Protein AF-0000000079497533 (afdb_homodimer)

Foldseek 3Di:
DPPPPPPCPPPCPPPPVNVVVLLVQLLVQLCVQLVVQLVVLVPVPDDCDPVSVVSNVLSLLLSLLRSPVVAPLSVLSVVVSVVVVVVVPPDDDDDDPPDDPPPPPPDPVCVVVVVVLVVVLVVGRVSVVDDPVCSVVNSVVVVSSVVSSVVSVVVVVVVD/DPPPPPPCPPPCPPPPVNVVVLLVQLLVQLCVQLVVQLVVLVPVPDDCDPVSVVSNVLSLLLSLLRSPVPAPLSVLSVVVSVVVVVVVPPDPDDDPDDDDDPPPPPDPVVVVVVVVLVVVLVVGRVSVVDDPVCSVVNSVVVVSSVVSSVVSVVVVVVVD

pLDDT: mean 75.99, std 25.81, range [22.5, 98.56]

Radius of gyration: 22.75 Å; Cα contacts (8 Å, |Δi|>4): 219; chains: 2; bounding box: 61×78×67 Å

InterPro domains:
  IPR044549 Transcription factor IBH1-like, bHLH domain [cd11444] (102-157)
  IPR044660 Transcription factor IBH1-like [PTHR33124] (24-158)
  IPR059002 IBH1-like, N-terminal domain [PF26576] (23-84)

Organism: Arachis duranensis (NCBI:txid130453)

Secondary structure (DSSP, 8-state):
---------------HHHHHHHHHHHHHHHHHHHHHHHHHHHHS---S-HHHHHHHHHHHHHHHHHHTTTSHHHHHHHHHHHHHHHHTS------------------HHHHHHHHHHHHHHHHSTTGGGS-HHHHHHHHHHHHHHHHHHHHHHHHHHHH-/---------------HHHHHHHHHHHHHHHHHHHHHHHHHHHHS---S-HHHHHHHHHHHHHHHHHHTTTSHHHHHHHHHHHHHHHHTS------------------HHHHHHHHHHHHHHHHSTTGGGS-HHHHHHHHHHHHHHHHHHHHHHHHHHHH-

Solvent-accessible surface area (backbone atoms only — not comparable to full-atom values): 18703 Å² total; per-residue (Å²): 136,84,81,79,78,74,76,75,77,72,76,76,69,70,47,74,63,54,49,51,52,50,52,49,51,29,50,50,45,25,48,67,46,34,53,62,53,52,51,51,63,68,66,56,74,59,77,89,44,77,62,45,48,54,52,46,49,50,45,56,53,46,19,50,23,65,38,37,68,88,37,69,41,23,52,30,41,45,52,55,52,56,46,50,69,50,46,83,41,86,81,83,80,80,85,78,79,81,66,84,76,77,76,77,83,60,55,70,67,61,44,47,54,55,50,50,51,47,62,49,25,72,72,38,42,51,27,84,75,52,53,76,92,47,42,58,61,49,50,47,52,50,52,52,49,52,54,51,48,46,53,52,53,48,50,52,56,59,73,99,137,85,79,78,77,75,76,76,77,73,75,77,70,70,47,73,62,55,50,50,51,51,52,49,50,29,50,50,45,24,49,67,47,33,53,63,53,53,50,53,61,67,65,57,76,60,78,87,45,78,62,46,48,54,51,46,48,50,43,56,52,47,20,51,22,65,36,37,70,88,38,68,41,24,52,30,42,46,52,54,52,56,46,50,70,50,48,84,42,84,80,82,78,79,83,77,81,80,85,80,84,76,77,77,84,61,56,68,66,59,45,46,52,55,50,51,52,46,61,50,26,73,71,39,42,51,27,85,75,52,54,77,94,46,41,58,62,48,48,46,51,50,53,52,49,51,52,50,49,45,54,50,52,48,49,53,55,62,73,99

Nearest PDB structures (foldseek):
  3oll-assembly3_A  TM=2.386E-01  e=6.937E+00  Homo sapiens
  6rwt-assembly1_A  TM=4.158E-01  e=3.941E+00  Brucella abortus NCTC 8038
  8ic0-assembly1_A  TM=5.581E-01  e=7.974E+00  Homo sapiens

Structure (mmCIF, N/CA/C/O backbone):
data_AF-0000000079497533-model_v1
#
loop_
_entity.id
_entity.type
_entity.pdbx_description
1 polymer 'Transcription factor bHLH146'
#
loop_
_atom_site.group_PDB
_atom_site.id
_atom_site.type_symbol
_atom_site.label_atom_id
_atom_site.label_alt_id
_atom_site.label_comp_id
_atom_site.label_asym_id
_atom_site.label_entity_id
_atom_site.label_seq_id
_atom_site.pdbx_PDB_ins_code
_atom_site.Cartn_x
_atom_site.Cartn_y
_atom_site.Cartn_z
_atom_site.occupancy
_atom_site.B_iso_or_equiv
_atom_site.auth_seq_id
_atom_site.auth_comp_id
_atom_site.auth_asym_id
_atom_site.auth_atom_id
_atom_site.pdbx_PDB_model_num
ATOM 1 N N . MET A 1 1 ? 1.925 53.344 -12.938 1 30.41 1 MET A N 1
ATOM 2 C CA . MET A 1 1 ? 1.299 52.188 -13.602 1 30.41 1 MET A CA 1
ATOM 3 C C . MET A 1 1 ? 1.805 50.875 -13.016 1 30.41 1 MET A C 1
ATOM 5 O O . MET A 1 1 ? 2.877 50.406 -13.391 1 30.41 1 MET A O 1
ATOM 9 N N . GLU A 1 2 ? 1.738 50.656 -11.633 1 35 2 GLU A N 1
ATOM 10 C CA . GLU A 1 2 ? 2.227 49.594 -10.797 1 35 2 GLU A CA 1
ATOM 11 C C . GLU A 1 2 ? 1.544 48.25 -11.156 1 35 2 GLU A C 1
ATOM 13 O O . GLU A 1 2 ? 0.319 48.156 -11.078 1 35 2 GLU A O 1
ATOM 18 N N . GLY A 1 3 ? 1.99 47.531 -12.234 1 33.03 3 GLY A N 1
ATOM 19 C CA . GLY A 1 3 ? 1.529 46.25 -12.727 1 33.03 3 GLY A CA 1
ATOM 20 C C . GLY A 1 3 ? 1.481 45.188 -11.648 1 33.03 3 GLY A C 1
ATOM 21 O O . GLY A 1 3 ? 2.482 44.938 -10.984 1 33.03 3 GLY A O 1
ATOM 22 N N . ASN A 1 4 ? 0.338 45 -10.93 1 34.56 4 ASN A N 1
ATOM 23 C CA . ASN A 1 4 ? -0.077 43.938 -10 1 34.56 4 ASN A CA 1
ATOM 24 C C . ASN A 1 4 ? 0.136 42.562 -10.594 1 34.56 4 ASN A C 1
ATOM 26 O O . ASN A 1 4 ? -0.57 42.156 -11.516 1 34.56 4 ASN A O 1
ATOM 30 N N . ALA A 1 5 ? 1.336 42.031 -10.781 1 36.22 5 ALA A N 1
ATOM 31 C CA . ALA A 1 5 ? 1.64 40.656 -11.258 1 36.22 5 ALA A CA 1
ATOM 32 C C . ALA A 1 5 ? 1.061 39.625 -10.32 1 36.22 5 ALA A C 1
ATOM 34 O O . ALA A 1 5 ? 1.677 39.281 -9.305 1 36.22 5 ALA A O 1
ATOM 35 N N . GLY A 1 6 ? -0.261 39.719 -10 1 29.86 6 GLY A N 1
ATOM 36 C CA . GLY A 1 6 ? -0.852 38.594 -9.258 1 29.86 6 GLY A CA 1
ATOM 37 C C . GLY A 1 6 ? -0.595 37.25 -9.898 1 29.86 6 GLY A C 1
ATOM 38 O O . GLY A 1 6 ? -1.126 36.969 -10.977 1 29.86 6 GLY A O 1
ATOM 39 N N . GLY A 1 7 ? 0.573 36.688 -9.828 1 31.27 7 GLY A N 1
ATOM 40 C CA . GLY A 1 7 ? 0.88 35.344 -10.32 1 31.27 7 GLY A CA 1
ATOM 41 C C . GLY A 1 7 ? -0.139 34.312 -9.898 1 31.27 7 GLY A C 1
ATOM 42 O O . GLY A 1 7 ? -0.375 34.094 -8.703 1 31.27 7 GLY A O 1
ATOM 43 N N . ASN A 1 8 ? -1.214 34.031 -10.648 1 33.44 8 ASN A N 1
ATOM 44 C CA . ASN A 1 8 ? -2.219 32.969 -10.547 1 33.44 8 ASN A CA 1
ATOM 45 C C . ASN A 1 8 ? -1.574 31.609 -10.359 1 33.44 8 ASN A C 1
ATOM 47 O O . ASN A 1 8 ? -0.955 31.078 -11.281 1 33.44 8 ASN A O 1
ATOM 51 N N . LYS A 1 9 ? -0.862 31.391 -9.297 1 35.44 9 LYS A N 1
ATOM 52 C CA . LYS A 1 9 ? -0.482 29.984 -9.078 1 35.44 9 LYS A CA 1
ATOM 53 C C . LYS A 1 9 ? -1.683 29.062 -9.242 1 35.44 9 LYS A C 1
ATOM 55 O O . LYS A 1 9 ? -2.598 29.078 -8.414 1 35.44 9 LYS A O 1
ATOM 60 N N . ARG A 1 10 ? -2.258 28.781 -10.391 1 37.91 10 ARG A N 1
ATOM 61 C CA . ARG A 1 10 ? -3.34 27.844 -10.68 1 37.91 10 ARG A CA 1
ATOM 62 C C . ARG A 1 10 ? -3.072 26.484 -10.047 1 37.91 10 ARG A C 1
ATOM 64 O O . ARG A 1 10 ? -1.996 25.906 -10.227 1 37.91 10 ARG A O 1
ATOM 71 N N . ARG A 1 11 ? -3.594 26.156 -8.898 1 40.62 11 ARG A N 1
ATOM 72 C CA . ARG A 1 11 ? -3.691 24.875 -8.234 1 40.62 11 ARG A CA 1
ATOM 73 C C . ARG A 1 11 ? -4.059 23.766 -9.219 1 40.62 11 ARG A C 1
ATOM 75 O O . ARG A 1 11 ? -5.098 23.828 -9.875 1 40.62 11 ARG A O 1
ATOM 82 N N . ARG A 1 12 ? -3.189 23.172 -9.953 1 38.38 12 ARG A N 1
ATOM 83 C CA . ARG A 1 12 ? -3.51 22.172 -10.961 1 38.38 12 ARG A CA 1
ATOM 84 C C . ARG A 1 12 ? -4.391 21.062 -10.375 1 38.38 12 ARG A C 1
ATOM 86 O O . ARG A 1 12 ? -3.934 20.281 -9.555 1 38.38 12 ARG A O 1
ATOM 93 N N . VAL A 1 13 ? -5.594 21.25 -10.148 1 43.41 13 VAL A N 1
ATOM 94 C CA . VAL A 1 13 ? -6.57 20.188 -9.961 1 43.41 13 VAL A CA 1
ATOM 95 C C . VAL A 1 13 ? -6.41 19.141 -11.055 1 43.41 13 VAL A C 1
ATOM 97 O O . VAL A 1 13 ? -6.609 19.438 -12.242 1 43.41 13 VAL A O 1
ATOM 100 N N . TYR A 1 14 ? -5.457 18.344 -10.898 1 53.09 14 TYR A N 1
ATOM 101 C CA . TYR A 1 14 ? -5.426 17.328 -11.938 1 53.09 14 TYR A CA 1
ATOM 102 C C . TYR A 1 14 ? -6.812 16.734 -12.172 1 53.09 14 TYR A C 1
ATOM 104 O O . TYR A 1 14 ? -7.5 16.359 -11.219 1 53.09 14 TYR A O 1
ATOM 112 N N . SER A 1 15 ? -7.352 16.969 -13.289 1 65.06 15 SER A N 1
ATOM 113 C CA . SER A 1 15 ? -8.617 16.406 -13.75 1 65.06 15 SER A CA 1
ATOM 114 C C . SER A 1 15 ? -8.68 14.906 -13.516 1 65.06 15 SER A C 1
ATOM 116 O O . SER A 1 15 ? -7.641 14.258 -13.352 1 65.06 15 SER A O 1
ATOM 118 N N . VAL A 1 16 ? -9.828 14.414 -13.211 1 70 16 VAL A N 1
ATOM 119 C CA . VAL A 1 16 ? -10.117 12.992 -13.102 1 70 16 VAL A CA 1
ATOM 120 C C . VAL A 1 16 ? -9.453 12.242 -14.258 1 70 16 VAL A C 1
ATOM 122 O O . VAL A 1 16 ? -8.883 11.164 -14.062 1 70 16 VAL A O 1
ATOM 125 N N . GLU A 1 17 ? -9.438 12.859 -15.391 1 75 17 GLU A N 1
ATOM 126 C CA . GLU A 1 17 ? -8.82 12.242 -16.562 1 75 17 GLU A CA 1
ATOM 127 C C . GLU A 1 17 ? -7.305 12.18 -16.422 1 75 17 GLU A C 1
ATOM 129 O O . GLU A 1 17 ? -6.684 11.172 -16.75 1 75 17 GLU A O 1
ATOM 134 N N . ALA A 1 18 ? -6.793 13.211 -16.016 1 76.88 18 ALA A N 1
ATOM 135 C CA . ALA A 1 18 ? -5.344 13.242 -15.828 1 76.88 18 ALA A CA 1
ATOM 136 C C . ALA A 1 18 ? -4.91 12.195 -14.805 1 76.88 18 ALA A C 1
ATOM 138 O O . ALA A 1 18 ? -3.883 11.531 -14.984 1 76.88 18 ALA A O 1
ATOM 139 N N . LYS A 1 19 ? -5.703 12.109 -13.828 1 81.25 19 LYS A N 1
ATOM 140 C CA . LYS A 1 19 ? -5.422 11.102 -12.812 1 81.25 19 LYS A CA 1
ATOM 141 C C . LYS A 1 19 ? -5.5 9.695 -13.398 1 81.25 19 LYS A C 1
ATOM 143 O O . LYS A 1 19 ? -4.656 8.844 -13.102 1 81.25 19 LYS A O 1
ATOM 148 N N . LYS A 1 20 ? -6.469 9.469 -14.234 1 85.88 20 LYS A N 1
ATOM 149 C CA . LYS A 1 20 ? -6.621 8.164 -14.867 1 85.88 20 LYS A CA 1
ATOM 150 C C . LYS A 1 20 ? -5.453 7.867 -15.805 1 85.88 20 LYS A C 1
ATOM 152 O O . LYS A 1 20 ? -4.969 6.734 -15.859 1 85.88 20 LYS A O 1
ATOM 157 N N . VAL A 1 21 ? -5.043 8.836 -16.516 1 84.19 21 VAL A N 1
ATOM 158 C CA . VAL A 1 21 ? -3.918 8.68 -17.438 1 84.19 21 VAL A CA 1
ATOM 159 C C . VAL A 1 21 ? -2.652 8.359 -16.641 1 84.19 21 VAL A C 1
ATOM 161 O O . VAL A 1 21 ? -1.896 7.457 -17.016 1 84.19 21 VAL A O 1
ATOM 164 N N . ALA A 1 22 ? -2.451 9.008 -15.578 1 84.81 22 ALA A N 1
ATOM 165 C CA . ALA A 1 22 ? -1.274 8.781 -14.742 1 84.81 22 ALA A CA 1
ATOM 166 C C . ALA A 1 22 ? -1.297 7.383 -14.125 1 84.81 22 ALA A C 1
ATOM 168 O O . ALA A 1 22 ? -0.265 6.711 -14.062 1 84.81 22 ALA A O 1
ATOM 169 N N . GLN A 1 23 ? -2.428 6.98 -13.703 1 91.38 23 GLN A N 1
ATOM 170 C CA . GLN A 1 23 ? -2.574 5.645 -13.133 1 91.38 23 GLN A CA 1
ATOM 171 C C . GLN A 1 23 ? -2.291 4.566 -14.18 1 91.38 23 GLN A C 1
ATOM 173 O O . GLN A 1 23 ? -1.635 3.566 -13.883 1 91.38 23 GLN A O 1
ATOM 178 N N . SER A 1 24 ? -2.746 4.863 -15.383 1 91.56 24 SER A N 1
ATOM 179 C CA . SER A 1 24 ? -2.504 3.914 -16.469 1 91.56 24 SER A CA 1
ATOM 180 C C . SER A 1 24 ? -1.021 3.834 -16.812 1 91.56 24 SER A C 1
ATOM 182 O O . SER A 1 24 ? -0.495 2.75 -17.062 1 91.56 24 SER A O 1
ATOM 184 N N . ALA A 1 25 ? -0.421 4.961 -16.844 1 94.88 25 ALA A N 1
ATOM 185 C CA . ALA A 1 25 ? 1.01 4.98 -17.141 1 94.88 25 ALA A CA 1
ATOM 186 C C . ALA A 1 25 ? 1.797 4.223 -16.062 1 94.88 25 ALA A C 1
ATOM 188 O O . ALA A 1 25 ? 2.697 3.443 -16.391 1 94.88 25 ALA A O 1
ATOM 189 N N . PHE A 1 26 ? 1.473 4.48 -14.859 1 96 26 PHE A N 1
ATOM 190 C CA . PHE A 1 26 ? 2.127 3.764 -13.773 1 96 26 PHE A CA 1
ATOM 191 C C . PHE A 1 26 ? 1.979 2.258 -13.945 1 96 26 PHE A C 1
ATOM 193 O O . PHE A 1 26 ? 2.963 1.519 -13.883 1 96 26 PHE A O 1
ATOM 200 N N . THR A 1 27 ? 0.806 1.844 -14.109 1 96.38 27 THR A N 1
ATOM 201 C CA . THR A 1 27 ? 0.515 0.417 -14.195 1 96.38 27 THR A CA 1
ATOM 202 C C . THR A 1 27 ? 1.26 -0.217 -15.367 1 96.38 27 THR A C 1
ATOM 204 O O . THR A 1 27 ? 1.842 -1.294 -15.234 1 96.38 27 THR A O 1
ATOM 207 N N . ARG A 1 28 ? 1.245 0.441 -16.422 1 96.62 28 ARG A N 1
ATOM 208 C CA . ARG A 1 28 ? 1.937 -0.064 -17.609 1 96.62 28 ARG A CA 1
ATOM 209 C C . ARG A 1 28 ? 3.432 -0.211 -17.344 1 96.62 28 ARG A C 1
ATOM 211 O O . ARG A 1 28 ? 4.016 -1.257 -17.641 1 96.62 28 ARG A O 1
ATOM 218 N N . ASN A 1 29 ? 4.031 0.814 -16.844 1 97.62 29 ASN A N 1
ATOM 219 C CA . ASN A 1 29 ? 5.453 0.768 -16.531 1 97.62 29 ASN A CA 1
ATOM 220 C C . ASN A 1 29 ? 5.77 -0.316 -15.508 1 97.62 29 ASN A C 1
ATOM 222 O O . ASN A 1 29 ? 6.758 -1.038 -15.641 1 97.62 29 ASN A O 1
ATOM 226 N N . TYR A 1 30 ? 4.922 -0.393 -14.539 1 98.25 30 TYR A N 1
ATOM 227 C CA . TYR A 1 30 ? 5.109 -1.361 -13.469 1 98.25 30 TYR A CA 1
ATOM 228 C C . TYR A 1 30 ? 5.074 -2.787 -14.008 1 98.25 30 TYR A C 1
ATOM 230 O O . TYR A 1 30 ? 5.98 -3.58 -13.734 1 98.25 30 TYR A O 1
ATOM 238 N N . VAL A 1 31 ? 4.121 -3.055 -14.75 1 97.81 31 VAL A N 1
ATOM 239 C CA . VAL A 1 31 ? 3.93 -4.402 -15.273 1 97.81 31 VAL A CA 1
ATOM 240 C C . VAL A 1 31 ? 5.031 -4.727 -16.281 1 97.81 31 VAL A C 1
ATOM 242 O O . VAL A 1 31 ? 5.59 -5.824 -16.266 1 97.81 31 VAL A O 1
ATOM 245 N N . ASN A 1 32 ? 5.375 -3.785 -17.094 1 97.5 32 ASN A N 1
ATOM 246 C CA . ASN A 1 32 ? 6.414 -3.98 -18.109 1 97.5 32 ASN A CA 1
ATOM 247 C C . ASN A 1 32 ? 7.766 -4.289 -17.469 1 97.5 32 ASN A C 1
ATOM 249 O O . ASN A 1 32 ? 8.578 -5.02 -18.031 1 97.5 32 ASN A O 1
ATOM 253 N N . TYR A 1 33 ? 7.941 -3.791 -16.344 1 97.81 33 TYR A N 1
ATOM 254 C CA . TYR A 1 33 ? 9.172 -4.082 -15.617 1 97.81 33 TYR A CA 1
ATOM 255 C C . TYR A 1 33 ? 9.07 -5.414 -14.891 1 97.81 33 TYR A C 1
ATOM 257 O O . TYR A 1 33 ? 9.969 -6.25 -14.984 1 97.81 33 TYR A O 1
ATOM 265 N N . LEU A 1 34 ? 8 -5.613 -14.211 1 97.25 34 LEU A N 1
ATOM 266 C CA . LEU A 1 34 ? 7.906 -6.668 -13.211 1 97.25 34 LEU A CA 1
ATOM 267 C C . LEU A 1 34 ? 7.75 -8.031 -13.867 1 97.25 34 LEU A C 1
ATOM 269 O O . LEU A 1 34 ? 8.391 -9.008 -13.445 1 97.25 34 LEU A O 1
ATOM 273 N N . ILE A 1 35 ? 6.977 -8.148 -14.914 1 96.44 35 ILE A N 1
ATOM 274 C CA . ILE A 1 35 ? 6.645 -9.445 -15.484 1 96.44 35 ILE A CA 1
ATOM 275 C C . ILE A 1 35 ? 7.91 -10.117 -16.016 1 96.44 35 ILE A C 1
ATOM 277 O O . ILE A 1 35 ? 8.219 -11.25 -15.656 1 96.44 35 ILE A O 1
ATOM 281 N N . PRO A 1 36 ? 8.68 -9.422 -16.922 1 96.56 36 PRO A N 1
ATOM 282 C CA . PRO A 1 36 ? 9.914 -10.07 -17.375 1 96.56 36 PRO A CA 1
ATOM 283 C C . PRO A 1 36 ? 10.859 -10.398 -16.234 1 96.56 36 PRO A C 1
ATOM 285 O O . PRO A 1 36 ? 11.531 -11.438 -16.25 1 96.56 36 PRO A O 1
ATOM 288 N N . ALA A 1 37 ? 10.93 -9.586 -15.18 1 95.81 37 ALA A N 1
ATOM 289 C CA . ALA A 1 37 ? 11.805 -9.828 -14.039 1 95.81 37 ALA A CA 1
ATOM 290 C C . ALA A 1 37 ? 11.398 -11.094 -13.289 1 95.81 37 ALA A C 1
ATOM 292 O O . ALA A 1 37 ? 12.25 -11.914 -12.938 1 95.81 37 ALA A O 1
ATOM 293 N N . LEU A 1 38 ? 10.141 -11.273 -13.078 1 93.5 38 LEU A N 1
ATOM 294 C CA . LEU A 1 38 ? 9.648 -12.445 -12.359 1 93.5 38 LEU A CA 1
ATOM 295 C C . LEU A 1 38 ? 9.844 -13.711 -13.188 1 93.5 38 LEU A C 1
ATOM 297 O O . LEU A 1 38 ? 10.148 -14.773 -12.641 1 93.5 38 LEU A O 1
ATOM 301 N N . THR A 1 39 ? 9.641 -13.656 -14.461 1 92.88 39 THR A N 1
ATOM 302 C CA . THR A 1 39 ? 9.844 -14.789 -15.359 1 92.88 39 THR A CA 1
ATOM 303 C C . THR A 1 39 ? 11.289 -15.258 -15.312 1 92.88 39 THR A C 1
ATOM 305 O O . THR A 1 39 ? 11.555 -16.469 -15.297 1 92.88 39 THR A O 1
ATOM 308 N N . LYS A 1 40 ? 12.18 -14.344 -15.32 1 93.69 40 LYS A N 1
ATOM 309 C CA . LYS A 1 40 ? 13.602 -14.688 -15.227 1 93.69 40 LYS A CA 1
ATOM 310 C C . LYS A 1 40 ? 13.898 -15.438 -13.938 1 93.69 40 LYS A C 1
ATOM 312 O O . LYS A 1 40 ? 14.648 -16.406 -13.938 1 93.69 40 LYS A O 1
ATOM 317 N N . ILE A 1 41 ? 13.359 -14.992 -12.844 1 91.25 41 ILE A N 1
ATOM 318 C CA . ILE A 1 41 ? 13.578 -15.625 -11.547 1 91.25 41 ILE A CA 1
ATOM 319 C C . ILE A 1 41 ? 13.039 -17.047 -11.57 1 91.25 41 ILE A C 1
ATOM 321 O O . ILE A 1 41 ? 13.688 -17.969 -11.07 1 91.25 41 ILE A O 1
ATOM 325 N N . LYS A 1 42 ? 11.898 -17.25 -12.133 1 88.31 42 LYS A N 1
ATOM 326 C CA . LYS A 1 42 ? 11.25 -18.562 -12.188 1 88.31 42 LYS A CA 1
ATOM 327 C C . LYS A 1 42 ? 12.062 -19.531 -13.039 1 88.31 42 LYS A C 1
ATOM 329 O O . LYS A 1 42 ? 12.117 -20.734 -12.75 1 88.31 42 LYS A O 1
ATOM 334 N N . ASN A 1 43 ? 12.617 -19.125 -14.086 1 89.06 43 ASN A N 1
ATOM 335 C CA . ASN A 1 43 ? 13.359 -19.953 -15.023 1 89.06 43 ASN A CA 1
ATOM 336 C C . ASN A 1 43 ? 14.758 -20.281 -14.5 1 89.06 43 ASN A C 1
ATOM 338 O O . ASN A 1 43 ? 15.43 -21.172 -15.023 1 89.06 43 ASN A O 1
ATOM 342 N N . GLN A 1 44 ? 15.273 -19.469 -13.727 1 83.88 44 GLN A N 1
ATOM 343 C CA . GLN A 1 44 ? 16.609 -19.734 -13.188 1 83.88 44 GLN A CA 1
ATOM 344 C C . GLN A 1 44 ? 16.578 -20.906 -12.211 1 83.88 44 GLN A C 1
ATOM 346 O O . GLN A 1 44 ? 17.625 -21.422 -11.836 1 83.88 44 GLN A O 1
ATOM 351 N N . ASN A 1 45 ? 16.031 -22.172 -12.586 1 62.56 45 ASN A N 1
ATOM 352 C CA . ASN A 1 45 ? 15.938 -23.5 -11.969 1 62.56 45 ASN A CA 1
ATOM 353 C C . ASN A 1 45 ? 16.5 -23.484 -10.547 1 62.56 45 ASN A C 1
ATOM 355 O O . ASN A 1 45 ? 16.938 -24.516 -10.047 1 62.56 45 ASN A O 1
ATOM 359 N N . THR A 1 46 ? 16.828 -22.406 -10.109 1 57.12 46 THR A N 1
ATOM 360 C CA . THR A 1 46 ? 17.453 -22.594 -8.805 1 57.12 46 THR A CA 1
ATOM 361 C C . THR A 1 46 ? 16.406 -22.891 -7.734 1 57.12 46 THR A C 1
ATOM 363 O O . THR A 1 46 ? 15.25 -22.5 -7.879 1 57.12 46 THR A O 1
ATOM 366 N N . THR A 1 47 ? 16.609 -23.875 -6.848 1 53.69 47 THR A N 1
ATOM 367 C CA . THR A 1 47 ? 15.867 -24.312 -5.668 1 53.69 47 THR A CA 1
ATOM 368 C C . THR A 1 47 ? 15.133 -23.141 -5.027 1 53.69 47 THR A C 1
ATOM 370 O O . THR A 1 47 ? 15.672 -22.031 -4.941 1 53.69 47 THR A O 1
ATOM 373 N N . THR A 1 48 ? 13.797 -23.047 -5.164 1 59.28 48 THR A N 1
ATOM 374 C CA . THR A 1 48 ? 12.75 -22.172 -4.652 1 59.28 48 THR A CA 1
ATOM 375 C C . THR A 1 48 ? 13.141 -21.609 -3.289 1 59.28 48 THR A C 1
ATOM 377 O O . THR A 1 48 ? 12.695 -22.109 -2.254 1 59.28 48 THR A O 1
ATOM 380 N N . THR A 1 49 ? 14.5 -21.328 -2.893 1 64.88 49 THR A N 1
ATOM 381 C CA . THR A 1 49 ? 14.977 -21.062 -1.538 1 64.88 49 THR A CA 1
ATOM 382 C C . THR A 1 49 ? 14.664 -19.641 -1.117 1 64.88 49 THR A C 1
ATOM 384 O O . THR A 1 49 ? 13.984 -18.906 -1.842 1 64.88 49 THR A O 1
ATOM 387 N N . SER A 1 50 ? 15.102 -19.25 0.052 1 70.62 50 SER A N 1
ATOM 388 C CA . SER A 1 50 ? 15.156 -17.938 0.698 1 70.62 50 SER A CA 1
ATOM 389 C C . SER A 1 50 ? 15.641 -16.859 -0.268 1 70.62 50 SER A C 1
ATOM 391 O O . SER A 1 50 ? 15.156 -15.734 -0.247 1 70.62 50 SER A O 1
ATOM 393 N N . SER A 1 51 ? 16.375 -17.266 -1.236 1 79.25 51 SER A N 1
ATOM 394 C CA . SER A 1 51 ? 16.906 -16.328 -2.217 1 79.25 51 SER A CA 1
ATOM 395 C C . SER A 1 51 ? 15.82 -15.867 -3.193 1 79.25 51 SER A C 1
ATOM 397 O O . SER A 1 51 ? 15.805 -14.703 -3.607 1 79.25 51 SER A O 1
ATOM 399 N N . ASP A 1 52 ? 14.875 -16.75 -3.42 1 82.56 52 ASP A N 1
ATOM 400 C CA . ASP A 1 52 ? 13.812 -16.406 -4.363 1 82.56 52 ASP A CA 1
ATOM 401 C C . ASP A 1 52 ? 12.914 -15.305 -3.799 1 82.56 52 ASP A C 1
ATOM 403 O O . ASP A 1 52 ? 12.523 -14.383 -4.52 1 82.56 52 ASP A O 1
ATOM 407 N N . PHE A 1 53 ? 12.758 -15.383 -2.492 1 87.81 53 PHE A N 1
ATOM 408 C CA . PHE A 1 53 ? 11.922 -14.367 -1.861 1 87.81 53 PHE A CA 1
ATOM 409 C C . PHE A 1 53 ? 12.586 -13 -1.933 1 87.81 53 PHE A C 1
ATOM 411 O O . PHE A 1 53 ? 11.93 -12.008 -2.266 1 87.81 53 PHE A O 1
ATOM 418 N N . LYS A 1 54 ? 13.844 -12.992 -1.646 1 90.5 54 LYS A N 1
ATOM 419 C CA . LYS A 1 54 ? 14.578 -11.727 -1.665 1 90.5 54 LYS A CA 1
ATOM 420 C C . LYS A 1 54 ? 14.625 -11.141 -3.072 1 90.5 54 LYS A C 1
ATOM 422 O O . LYS A 1 54 ? 14.508 -9.922 -3.246 1 90.5 54 LYS A O 1
ATOM 427 N N . ASN A 1 55 ? 14.773 -11.977 -3.988 1 92.44 55 ASN A N 1
ATOM 428 C CA . ASN A 1 55 ? 14.828 -11.523 -5.375 1 92.44 55 ASN A CA 1
ATOM 429 C C . ASN A 1 55 ? 13.484 -10.984 -5.84 1 92.44 55 ASN A C 1
ATOM 431 O O . ASN A 1 55 ? 13.414 -9.945 -6.492 1 92.44 55 ASN A O 1
ATOM 435 N N . VAL A 1 56 ? 12.438 -11.68 -5.457 1 94.19 56 VAL A N 1
ATOM 436 C CA . VAL A 1 56 ? 11.102 -11.234 -5.828 1 94.19 56 VAL A CA 1
ATOM 437 C C . VAL A 1 56 ? 10.797 -9.898 -5.168 1 94.19 56 VAL A C 1
ATOM 439 O O . VAL A 1 56 ? 10.305 -8.969 -5.816 1 94.19 56 VAL A O 1
ATOM 442 N N . LYS A 1 57 ? 11.133 -9.789 -3.924 1 95.56 57 LYS A N 1
ATOM 443 C CA . LYS A 1 57 ? 10.914 -8.539 -3.203 1 95.56 57 LYS A CA 1
ATOM 444 C C . LYS A 1 57 ? 11.664 -7.383 -3.865 1 95.56 57 LYS A C 1
ATOM 446 O O . LYS A 1 57 ? 11.117 -6.289 -4.023 1 95.56 57 LYS A O 1
ATOM 451 N N . TYR A 1 58 ? 12.867 -7.668 -4.164 1 96 58 TYR A N 1
ATOM 452 C CA . TYR A 1 58 ? 13.68 -6.656 -4.828 1 96 58 TYR A CA 1
ATOM 453 C C . TYR A 1 58 ? 13.031 -6.195 -6.125 1 96 58 TYR A C 1
ATOM 455 O O . TYR A 1 58 ? 12.914 -4.992 -6.379 1 96 58 TYR A O 1
ATOM 463 N N . GLU A 1 59 ? 12.594 -7.117 -6.93 1 97.12 59 GLU A N 1
ATOM 464 C CA . GLU A 1 59 ? 12.023 -6.777 -8.227 1 97.12 59 GLU A CA 1
ATOM 465 C C . GLU A 1 59 ? 10.688 -6.059 -8.07 1 97.12 59 GLU A C 1
ATOM 467 O O . GLU A 1 59 ? 10.375 -5.141 -8.836 1 97.12 59 GLU A O 1
ATOM 472 N N . VAL A 1 60 ? 9.906 -6.477 -7.109 1 97.75 60 VAL A N 1
ATOM 473 C CA . VAL A 1 60 ? 8.625 -5.836 -6.832 1 97.75 60 VAL A CA 1
ATOM 474 C C . VAL A 1 60 ? 8.852 -4.387 -6.41 1 97.75 60 VAL A C 1
ATOM 476 O O . VAL A 1 60 ? 8.188 -3.475 -6.902 1 97.75 60 VAL A O 1
ATOM 479 N N . ASP A 1 61 ? 9.805 -4.117 -5.559 1 97.69 61 ASP A N 1
ATOM 480 C CA . ASP A 1 61 ? 10.125 -2.775 -5.078 1 97.69 61 ASP A CA 1
ATOM 481 C C . ASP A 1 61 ? 10.773 -1.938 -6.18 1 97.69 61 ASP A C 1
ATOM 483 O O . ASP A 1 61 ? 10.508 -0.739 -6.289 1 97.69 61 ASP A O 1
ATOM 487 N N . MET A 1 62 ? 11.586 -2.564 -7 1 97.88 62 MET A N 1
ATOM 488 C CA . MET A 1 62 ? 12.234 -1.834 -8.086 1 97.88 62 MET A CA 1
ATOM 489 C C . MET A 1 62 ? 11.219 -1.418 -9.141 1 97.88 62 MET A C 1
ATOM 491 O O . MET A 1 62 ? 11.312 -0.323 -9.703 1 97.88 62 MET A O 1
ATOM 495 N N . ALA A 1 63 ? 10.328 -2.281 -9.461 1 98.56 63 ALA A N 1
ATOM 496 C CA . ALA A 1 63 ? 9.25 -1.92 -10.375 1 98.56 63 ALA A CA 1
ATOM 497 C C . ALA A 1 63 ? 8.5 -0.688 -9.883 1 98.56 63 ALA A C 1
ATOM 499 O O . ALA A 1 63 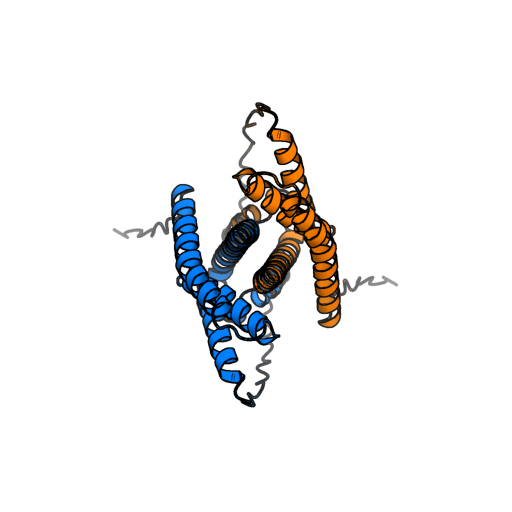? 8.148 0.195 -10.664 1 98.56 63 ALA A O 1
ATOM 500 N N . MET A 1 64 ? 8.289 -0.633 -8.578 1 98.44 64 MET A N 1
ATOM 501 C CA . MET A 1 64 ? 7.625 0.513 -7.957 1 98.44 64 MET A CA 1
ATOM 502 C C . MET A 1 64 ? 8.453 1.781 -8.141 1 98.44 64 MET A C 1
ATOM 504 O O . MET A 1 64 ? 7.93 2.809 -8.586 1 98.44 64 MET A O 1
ATOM 508 N N . ALA A 1 65 ? 9.688 1.711 -7.816 1 98.38 65 ALA A N 1
ATOM 509 C CA . ALA A 1 65 ? 10.562 2.873 -7.926 1 98.38 65 ALA A CA 1
ATOM 510 C C . ALA A 1 65 ? 10.664 3.357 -9.367 1 98.38 65 ALA A C 1
ATOM 512 O O . ALA A 1 65 ? 10.562 4.559 -9.641 1 98.38 65 ALA A O 1
ATOM 513 N N . PHE A 1 66 ? 10.727 2.467 -10.273 1 97.5 66 PHE A N 1
ATOM 514 C CA . PHE A 1 66 ? 10.859 2.756 -11.703 1 97.5 66 PHE A CA 1
ATOM 515 C C . PHE A 1 66 ? 9.586 3.395 -12.242 1 97.5 66 PHE A C 1
ATOM 517 O O . PHE A 1 66 ? 9.648 4.312 -13.062 1 97.5 66 PHE A O 1
ATOM 524 N N . SER A 1 67 ? 8.477 2.953 -11.789 1 98.12 67 SER A N 1
ATOM 525 C CA . SER A 1 67 ? 7.191 3.369 -12.344 1 98.12 67 SER A CA 1
ATOM 526 C C . SER A 1 67 ? 6.738 4.691 -11.734 1 98.12 67 SER A C 1
ATOM 528 O O . SER A 1 67 ? 5.785 5.309 -12.227 1 98.12 67 SER A O 1
ATOM 530 N N . ALA A 1 68 ? 7.438 5.168 -10.703 1 97.81 68 ALA A N 1
ATOM 531 C CA . ALA A 1 68 ? 7.066 6.391 -9.992 1 97.81 68 ALA A CA 1
ATOM 532 C C . ALA A 1 68 ? 8.211 7.402 -10.008 1 97.81 68 ALA A C 1
ATOM 534 O O . ALA A 1 68 ? 8.422 8.133 -9.039 1 97.81 68 ALA A O 1
ATOM 535 N N . GLU A 1 69 ? 9.102 7.531 -10.969 1 94.06 69 GLU A N 1
ATOM 536 C CA . GLU A 1 69 ? 10.336 8.297 -11.055 1 94.06 69 GLU A CA 1
ATOM 537 C C . GLU A 1 69 ? 10.086 9.781 -10.82 1 94.06 69 GLU A C 1
ATOM 539 O O . GLU A 1 69 ? 10.977 10.508 -10.367 1 94.06 69 GLU A O 1
ATOM 544 N N . GLY A 1 70 ? 8.969 10.305 -10.766 1 93.62 70 GLY A N 1
ATOM 545 C CA . GLY A 1 70 ? 8.711 11.727 -10.609 1 93.62 70 GLY A CA 1
ATOM 546 C C . GLY A 1 70 ? 8.516 12.141 -9.164 1 93.62 70 GLY A C 1
ATOM 547 O O . GLY A 1 70 ? 8.492 13.336 -8.859 1 93.62 70 GLY A O 1
ATOM 548 N N . PHE A 1 71 ? 8.68 11.273 -8.297 1 96.62 71 PHE A N 1
ATOM 549 C CA . PHE A 1 71 ? 8.406 11.578 -6.895 1 96.62 71 PHE A CA 1
ATOM 550 C C . PHE A 1 71 ? 9.656 11.398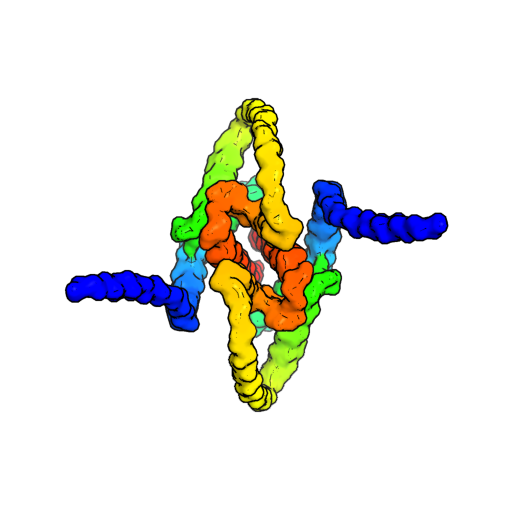 -6.051 1 96.62 71 PHE A C 1
ATOM 552 O O . PHE A 1 71 ? 10.477 10.523 -6.324 1 96.62 71 PHE A O 1
ATOM 559 N N . ALA A 1 72 ? 9.789 12.156 -5.023 1 97.5 72 ALA A N 1
ATOM 560 C CA . ALA A 1 72 ? 10.953 12.102 -4.141 1 97.5 72 ALA A CA 1
ATOM 561 C C . ALA A 1 72 ? 11.039 10.758 -3.428 1 97.5 72 ALA A C 1
ATOM 563 O O . ALA A 1 72 ? 12.125 10.211 -3.25 1 97.5 72 ALA A O 1
ATOM 564 N N . TRP A 1 73 ? 9.875 10.289 -2.977 1 97.88 73 TRP A N 1
ATOM 565 C CA . TRP A 1 73 ? 9.883 9.023 -2.248 1 97.88 73 TRP A CA 1
ATOM 566 C C . TRP A 1 73 ? 10.391 7.887 -3.133 1 97.88 73 TRP A C 1
ATOM 568 O O . TRP A 1 73 ? 10.992 6.93 -2.643 1 97.88 73 TRP A O 1
ATOM 578 N N . SER A 1 74 ? 10.094 7.875 -4.41 1 98.31 74 SER A N 1
ATOM 579 C CA . SER A 1 74 ? 10.547 6.828 -5.324 1 98.31 74 SER A CA 1
ATOM 580 C C . SER A 1 74 ? 12.07 6.832 -5.457 1 98.31 74 SER A C 1
ATOM 582 O O . SER A 1 74 ? 12.688 5.773 -5.547 1 98.31 74 SER A O 1
ATOM 584 N N . HIS A 1 75 ? 12.602 7.988 -5.496 1 97.75 75 HIS A N 1
ATOM 585 C CA . HIS A 1 75 ? 14.055 8.102 -5.48 1 97.75 75 HIS A CA 1
ATOM 586 C C . HIS A 1 75 ? 14.641 7.523 -4.199 1 97.75 75 HIS A C 1
ATOM 588 O O . HIS A 1 75 ? 15.633 6.793 -4.238 1 97.75 75 HIS A O 1
ATOM 594 N N . GLY A 1 76 ? 14 7.875 -3.117 1 97.5 76 GLY A N 1
ATOM 595 C CA . GLY A 1 76 ? 14.43 7.312 -1.846 1 97.5 76 GLY A CA 1
ATOM 596 C C . GLY A 1 76 ? 14.375 5.797 -1.814 1 97.5 76 GLY A C 1
ATOM 597 O O . GLY A 1 76 ? 15.289 5.148 -1.308 1 97.5 76 GLY A O 1
ATOM 598 N N . LEU A 1 77 ? 13.328 5.258 -2.303 1 98 77 LEU A N 1
ATOM 599 C CA . LEU A 1 77 ? 13.172 3.811 -2.375 1 98 77 LEU A CA 1
ATOM 600 C C . LEU A 1 77 ? 14.281 3.184 -3.209 1 98 77 LEU A C 1
ATOM 602 O O . LEU A 1 77 ? 14.891 2.195 -2.795 1 98 77 LEU A O 1
ATOM 606 N N . LYS A 1 78 ? 14.508 3.781 -4.336 1 97.62 78 LYS A N 1
ATOM 607 C CA . LYS A 1 78 ? 15.547 3.281 -5.238 1 97.62 78 LYS A CA 1
ATOM 608 C C . LYS A 1 78 ? 16.906 3.285 -4.562 1 97.62 78 LYS A C 1
ATOM 610 O O . LYS A 1 78 ? 17.672 2.32 -4.68 1 97.62 78 LYS A O 1
ATOM 615 N N . LEU A 1 79 ? 17.219 4.293 -3.855 1 96.88 79 LEU A N 1
ATOM 616 C CA . LEU A 1 79 ? 18.484 4.398 -3.156 1 96.88 79 LEU A CA 1
ATOM 617 C C . LEU A 1 79 ? 18.625 3.303 -2.105 1 96.88 79 LEU A C 1
ATOM 619 O O . LEU A 1 79 ? 19.688 2.676 -1.99 1 96.88 79 LEU A O 1
ATOM 623 N N . LYS A 1 80 ? 17.594 3.064 -1.398 1 95.81 80 LYS A N 1
ATOM 624 C CA . LYS A 1 80 ? 17.594 2.016 -0.383 1 95.81 80 LYS A CA 1
ATOM 625 C C . LYS A 1 80 ? 17.844 0.646 -1.009 1 95.81 80 LYS A C 1
ATOM 627 O O . LYS A 1 80 ? 18.594 -0.17 -0.456 1 95.81 80 LYS A O 1
ATOM 632 N N . LEU A 1 81 ? 17.266 0.424 -2.125 1 96.56 81 LEU A N 1
ATOM 633 C CA . LEU A 1 81 ? 17.375 -0.863 -2.805 1 96.56 81 LEU A CA 1
ATOM 634 C C . LEU A 1 81 ? 18.797 -1.075 -3.344 1 96.56 81 LEU A C 1
ATOM 636 O O . LEU A 1 81 ? 19.328 -2.188 -3.285 1 96.56 81 LEU A O 1
ATOM 640 N N . LEU A 1 82 ? 19.359 -0.046 -3.762 1 95.56 82 LEU A N 1
ATOM 641 C CA . LEU A 1 82 ? 20.688 -0.134 -4.359 1 95.56 82 LEU A CA 1
ATOM 642 C C . LEU A 1 82 ? 21.75 -0.29 -3.283 1 95.56 82 LEU A C 1
ATOM 644 O O . LEU A 1 82 ? 22.812 -0.881 -3.531 1 95.56 82 LEU A O 1
ATOM 648 N N . GLN A 1 83 ? 21.516 0.175 -2.141 1 92.38 83 GLN A N 1
ATOM 649 C CA . GLN A 1 83 ? 22.438 0.023 -1.026 1 92.38 83 GLN A CA 1
ATOM 650 C C . GLN A 1 83 ? 22.406 -1.4 -0.475 1 92.38 83 GLN A C 1
ATOM 652 O O . GLN A 1 83 ? 23.438 -1.932 -0.059 1 92.38 83 GLN A O 1
ATOM 657 N N . ARG A 1 84 ? 21.266 -1.921 -0.35 1 82.5 84 ARG A N 1
ATOM 658 C CA . ARG A 1 84 ? 21.109 -3.279 0.159 1 82.5 84 ARG A CA 1
ATOM 659 C C . ARG A 1 84 ? 21.719 -4.297 -0.798 1 82.5 84 ARG A C 1
ATOM 661 O O . ARG A 1 84 ? 22.297 -5.301 -0.364 1 82.5 84 ARG A O 1
ATOM 668 N N . ASP A 1 85 ? 21.406 -3.939 -1.95 1 64.75 85 ASP A N 1
ATOM 669 C CA . ASP A 1 85 ? 22 -4.832 -2.943 1 64.75 85 ASP A CA 1
ATOM 670 C C . ASP A 1 85 ? 23.516 -4.832 -2.852 1 64.75 85 ASP A C 1
ATOM 672 O O . ASP A 1 85 ? 24.156 -5.867 -3.055 1 64.75 85 ASP A O 1
ATOM 676 N N . GLU A 1 86 ? 23.938 -3.564 -2.367 1 55.28 86 GLU A N 1
ATOM 677 C CA . GLU A 1 86 ? 25.391 -3.477 -2.182 1 55.28 86 GLU A CA 1
ATOM 678 C C . GLU A 1 86 ? 25.812 -4.102 -0.857 1 55.28 86 GLU A C 1
ATOM 680 O O . GLU A 1 86 ? 26.906 -4.66 -0.751 1 55.28 86 GLU A O 1
ATOM 685 N N . ASP A 1 87 ? 24.984 -3.688 0.335 1 51.25 87 ASP A N 1
ATOM 686 C CA . ASP A 1 87 ? 25.391 -4.172 1.654 1 51.25 87 ASP A CA 1
ATOM 687 C C . ASP A 1 87 ? 25.328 -5.695 1.719 1 51.25 87 ASP A C 1
ATOM 689 O O . ASP A 1 87 ? 25.688 -6.289 2.74 1 51.25 87 ASP A O 1
ATOM 693 N N . GLU A 1 88 ? 24.672 -6.414 0.909 1 43.16 88 GLU A N 1
ATOM 694 C CA . GLU A 1 88 ? 25.203 -7.77 1.029 1 43.16 88 GLU A CA 1
ATOM 695 C C . GLU A 1 88 ? 26.734 -7.766 1.008 1 43.16 88 GLU A C 1
ATOM 697 O O . GLU A 1 88 ? 27.359 -8.828 1 1 43.16 88 GLU A O 1
ATOM 702 N N . ALA A 1 89 ? 27.422 -6.438 0.879 1 30.95 89 ALA A N 1
ATOM 703 C CA . ALA A 1 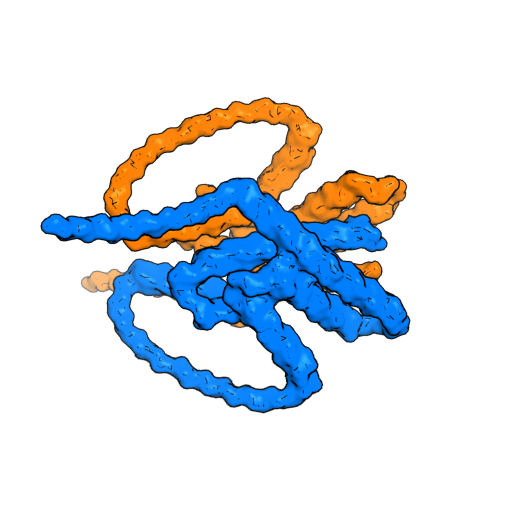89 ? 28.781 -6.258 1.389 1 30.95 89 ALA A CA 1
ATOM 704 C C . ALA A 1 89 ? 28.766 -5.672 2.799 1 30.95 89 ALA A C 1
ATOM 706 O O . ALA A 1 89 ? 27.891 -4.863 3.131 1 30.95 89 ALA A O 1
ATOM 707 N N . PRO A 1 90 ? 29.547 -6.004 3.891 1 33.22 90 PRO A N 1
ATOM 708 C CA . PRO A 1 90 ? 29.609 -5.711 5.324 1 33.22 90 PRO A CA 1
ATOM 709 C C . PRO A 1 90 ? 29.781 -4.219 5.613 1 33.22 90 PRO A C 1
ATOM 711 O O . PRO A 1 90 ? 29.969 -3.83 6.766 1 33.22 90 PRO A O 1
ATOM 714 N N . THR A 1 91 ? 29.375 -3.145 5.023 1 29.39 91 THR A N 1
ATOM 715 C CA . THR A 1 91 ? 30.031 -1.93 5.5 1 29.39 91 THR A CA 1
ATOM 716 C C . THR A 1 91 ? 29.375 -1.431 6.785 1 29.39 91 THR A C 1
ATOM 718 O O . THR A 1 91 ? 28.156 -1.549 6.957 1 29.39 91 THR A O 1
ATOM 721 N N . ILE A 1 92 ? 30.234 -0.85 7.855 1 26.27 92 ILE A N 1
ATOM 722 C CA . ILE A 1 92 ? 30.219 -0.37 9.234 1 26.27 92 ILE A CA 1
ATOM 723 C C . ILE A 1 92 ? 29.578 1.017 9.289 1 26.27 92 ILE A C 1
ATOM 725 O O . ILE A 1 92 ? 30.172 1.997 8.828 1 26.27 92 ILE A O 1
ATOM 729 N N . THR A 1 93 ? 28.547 1.373 8.734 1 28.38 93 THR A N 1
ATOM 730 C CA . THR A 1 93 ? 28.359 2.82 8.75 1 28.38 93 THR A CA 1
ATOM 731 C C . THR A 1 93 ? 27.953 3.295 10.141 1 28.38 93 THR A C 1
ATOM 733 O O . THR A 1 93 ? 27.219 2.6 10.852 1 28.38 93 THR A O 1
ATOM 736 N N . THR A 1 94 ? 28.625 4.398 10.711 1 23.03 94 THR A N 1
ATOM 737 C CA . THR A 1 94 ? 28.656 5.184 11.938 1 23.03 94 THR A CA 1
ATOM 738 C C . THR A 1 94 ? 27.406 6.051 12.062 1 23.03 94 THR A C 1
ATOM 740 O O . THR A 1 94 ? 27.031 6.758 11.117 1 23.03 94 THR A O 1
ATOM 743 N N . GLU A 1 95 ? 26.547 5.773 12.953 1 23.14 95 GLU A N 1
ATOM 744 C CA . GLU A 1 95 ? 25.312 6.418 13.344 1 23.14 95 GLU A CA 1
ATOM 745 C C . GLU A 1 95 ? 25.562 7.812 13.906 1 23.14 95 GLU A C 1
ATOM 747 O O . GLU A 1 95 ? 26.25 7.965 14.914 1 23.14 95 GLU A O 1
ATOM 752 N N . LYS A 1 96 ? 25.891 8.875 13.062 1 27.73 96 LYS A N 1
ATOM 753 C CA . LYS A 1 96 ? 26.047 10.211 13.641 1 27.73 96 LYS A CA 1
ATOM 754 C C . LYS A 1 96 ? 24.734 10.711 14.234 1 27.73 96 LYS A C 1
ATOM 756 O O . LYS A 1 96 ? 23.672 10.578 13.617 1 27.73 96 LYS A O 1
ATOM 761 N N . ALA A 1 97 ? 24.703 11.07 15.531 1 25.08 97 ALA A N 1
ATOM 762 C CA . ALA A 1 97 ? 23.75 11.562 16.531 1 25.08 97 ALA A CA 1
ATOM 763 C C . ALA A 1 97 ? 23.375 13.016 16.266 1 25.08 97 ALA A C 1
ATOM 765 O O . ALA A 1 97 ? 24.188 13.922 16.469 1 25.08 97 ALA A O 1
ATOM 766 N N . SER A 1 98 ? 22.891 13.453 15.133 1 24.36 98 SER A N 1
ATOM 767 C CA . SER A 1 98 ? 22.766 14.906 15.039 1 24.36 98 SER A CA 1
ATOM 768 C C . SER A 1 98 ? 21.625 15.422 15.898 1 24.36 98 SER A C 1
ATOM 770 O O . SER A 1 98 ? 20.453 15.219 15.562 1 24.36 98 SER A O 1
ATOM 772 N N . SER A 1 99 ? 21.719 15.5 17.172 1 22.62 99 SER A N 1
ATOM 773 C CA . SER A 1 99 ? 20.609 15.789 18.094 1 22.62 99 SER A CA 1
ATOM 774 C C . SER A 1 99 ? 20.312 17.281 18.125 1 22.62 99 SER A C 1
ATOM 776 O O . SER A 1 99 ? 19.391 17.719 18.828 1 22.62 99 SER A O 1
ATOM 778 N N . ASN A 1 100 ? 20.625 18.266 17.297 1 22.5 100 ASN A N 1
ATOM 779 C CA . ASN A 1 100 ? 20.484 19.531 18.031 1 22.5 100 ASN A CA 1
ATOM 780 C C . ASN A 1 100 ? 19.031 19.938 18.172 1 22.5 100 ASN A C 1
ATOM 782 O O . ASN A 1 100 ? 18.312 20.047 17.172 1 22.5 100 ASN A O 1
ATOM 786 N N . PRO A 1 101 ? 18.422 19.906 19.359 1 26.55 101 PRO A N 1
ATOM 787 C CA . PRO A 1 101 ? 17.031 20.188 19.766 1 26.55 101 PRO A CA 1
ATOM 788 C C . PRO A 1 101 ? 16.656 21.656 19.609 1 26.55 101 PRO A C 1
ATOM 790 O O . PRO A 1 101 ? 17.219 22.516 20.266 1 26.55 101 PRO A O 1
ATOM 793 N N . SER A 1 102 ? 16.719 22.281 18.469 1 28.47 102 SER A N 1
ATOM 794 C CA . SER A 1 102 ? 16.422 23.703 18.578 1 28.47 102 SER A CA 1
ATOM 795 C C . SER A 1 102 ? 14.984 23.922 19.062 1 28.47 102 SER A C 1
ATOM 797 O O . SER A 1 102 ? 14.07 23.219 18.641 1 28.47 102 SER A O 1
ATOM 799 N N . LEU A 1 103 ? 14.711 24.688 20.141 1 29.28 103 LEU A N 1
ATOM 800 C CA . LEU A 1 103 ? 13.672 25.047 21.094 1 29.28 103 LEU A CA 1
ATOM 801 C C . LEU A 1 103 ? 12.602 25.906 20.438 1 29.28 103 LEU A C 1
ATOM 803 O O . LEU A 1 103 ? 11.828 26.594 21.109 1 29.28 103 LEU A O 1
ATOM 807 N N . LYS A 1 104 ? 12.438 25.984 19.094 1 36.53 104 LYS A N 1
ATOM 808 C CA . LYS A 1 104 ? 11.555 27.094 18.75 1 36.53 104 LYS A CA 1
ATOM 809 C C . LYS A 1 104 ? 10.156 26.875 19.312 1 36.53 104 LYS A C 1
ATOM 811 O O . LYS A 1 104 ? 9.68 25.75 19.391 1 36.53 104 LYS A O 1
ATOM 816 N N . THR A 1 105 ? 9.648 27.812 20 1 34.44 105 THR A N 1
ATOM 817 C CA . THR A 1 105 ? 8.414 28.109 20.719 1 34.44 105 THR A CA 1
ATOM 818 C C . THR A 1 105 ? 7.203 27.938 19.812 1 34.44 105 THR A C 1
ATOM 820 O O . THR A 1 105 ? 6.84 28.844 19.062 1 34.44 105 THR A O 1
ATOM 823 N N . SER A 1 106 ? 7.289 27.062 18.828 1 41 106 SER A N 1
ATOM 824 C CA . SER A 1 106 ? 6.152 27.016 17.922 1 41 106 SER A CA 1
ATOM 825 C C . SER A 1 106 ? 4.867 26.641 18.656 1 41 106 SER A C 1
ATOM 827 O O . SER A 1 106 ? 4.914 25.984 19.688 1 41 106 SER A O 1
ATOM 829 N N . SER A 1 107 ? 3.818 27.328 18.422 1 44.72 107 SER A N 1
ATOM 830 C CA . SER A 1 107 ? 2.508 27.172 19.047 1 44.72 107 SER A CA 1
ATOM 831 C C . SER A 1 107 ? 2.1 25.703 19.109 1 44.72 107 SER A C 1
ATOM 833 O O . SER A 1 107 ? 2.564 24.891 18.312 1 44.72 107 SER A O 1
ATOM 835 N N . ASP A 1 108 ? 1.528 25.281 20.203 1 48.5 108 ASP A N 1
ATOM 836 C CA . ASP A 1 108 ? 1.081 23.938 20.562 1 48.5 108 ASP A CA 1
ATOM 837 C C . ASP A 1 108 ? 0.455 23.219 19.375 1 48.5 108 ASP A C 1
ATOM 839 O O . ASP A 1 108 ? 0.68 22.016 19.172 1 48.5 108 ASP A O 1
ATOM 843 N N . GLU A 1 109 ? -0.494 23.891 18.719 1 46.38 109 GLU A N 1
ATOM 844 C CA . GLU A 1 109 ? -1.217 23.281 17.594 1 46.38 109 GLU A CA 1
ATOM 845 C C . GLU A 1 109 ? -0.279 22.984 16.438 1 46.38 109 GLU A C 1
ATOM 847 O O . GLU A 1 109 ? -0.388 21.938 15.789 1 46.38 109 GLU A O 1
ATOM 852 N N . ASP A 1 110 ? 0.545 24.016 16.047 1 47.81 110 ASP A N 1
ATOM 853 C CA . ASP A 1 110 ? 1.56 23.875 15.008 1 47.81 110 ASP A CA 1
ATOM 854 C C . ASP A 1 110 ? 2.543 22.75 15.344 1 47.81 110 ASP A C 1
ATOM 856 O O . ASP A 1 110 ? 2.967 22 14.461 1 47.81 110 ASP A O 1
ATOM 860 N N . GLU A 1 111 ? 2.824 22.703 16.562 1 51 111 GLU A N 1
ATOM 861 C CA . GLU A 1 111 ? 3.764 21.688 17.031 1 51 111 GLU A CA 1
ATOM 862 C C . GLU A 1 111 ? 3.162 20.297 16.922 1 51 111 GLU A C 1
ATOM 864 O O . GLU A 1 111 ? 3.861 19.328 16.594 1 51 111 GLU A O 1
ATOM 869 N N . LYS A 1 112 ? 1.837 20.266 17.297 1 52.41 112 LYS A N 1
ATOM 870 C CA . LYS A 1 112 ? 1.158 18.969 17.219 1 52.41 112 LYS A CA 1
ATOM 871 C C . LYS A 1 112 ? 1.066 18.484 15.781 1 52.41 112 LYS A C 1
ATOM 873 O O . LYS A 1 112 ? 1.304 17.297 15.5 1 52.41 112 LYS A O 1
ATOM 878 N N . MET A 1 113 ? 0.584 19.453 14.906 1 52.47 113 MET A N 1
ATOM 879 C CA . MET A 1 113 ? 0.496 19.078 13.5 1 52.47 113 MET A CA 1
ATOM 880 C C . MET A 1 113 ? 1.862 18.672 12.953 1 52.47 113 MET A C 1
ATOM 882 O O . MET A 1 113 ? 1.969 17.719 12.18 1 52.47 113 MET A O 1
ATOM 886 N N . LYS A 1 114 ? 2.846 19.531 13.344 1 57.34 114 LYS A N 1
ATOM 887 C CA . LYS A 1 114 ? 4.211 19.25 12.914 1 57.34 114 LYS A CA 1
ATOM 888 C C . LYS A 1 114 ? 4.668 17.875 13.383 1 57.34 114 LYS A C 1
ATOM 890 O O . LYS A 1 114 ? 5.32 17.141 12.641 1 57.34 114 LYS A O 1
ATOM 895 N N . SER A 1 115 ? 4.141 17.562 14.586 1 60.78 115 SER A N 1
ATOM 896 C CA . SER A 1 115 ? 4.527 16.266 15.141 1 60.78 115 SER A CA 1
ATOM 897 C C . SER A 1 115 ? 3.777 15.125 14.453 1 60.78 115 SER A C 1
ATOM 899 O O . SER A 1 115 ? 4.355 14.07 14.18 1 60.78 115 SER A O 1
ATOM 901 N N . GLU A 1 116 ? 2.516 15.461 13.992 1 64.69 116 GLU A N 1
ATOM 902 C CA . GLU A 1 116 ? 1.71 14.383 13.43 1 64.69 116 GLU A CA 1
ATOM 903 C C . GLU A 1 116 ? 2.209 13.992 12.039 1 64.69 116 GLU A C 1
ATOM 905 O O . GLU A 1 116 ? 2.309 12.812 11.719 1 64.69 116 GLU A O 1
ATOM 910 N N . LEU A 1 117 ? 2.76 14.922 11.32 1 75.94 117 LEU A N 1
ATOM 911 C CA . LEU A 1 117 ? 3.295 14.617 9.992 1 75.94 117 LEU A CA 1
ATOM 912 C C . LEU A 1 117 ? 4.637 13.906 10.102 1 75.94 117 LEU A C 1
ATOM 914 O O . LEU A 1 117 ? 5.043 13.188 9.18 1 75.94 117 LEU A O 1
ATOM 918 N N . SER A 1 118 ? 5.141 14.023 11.312 1 83.25 118 SER A N 1
ATOM 919 C CA . SER A 1 118 ? 6.445 13.391 11.523 1 83.25 118 SER A CA 1
ATOM 920 C C . SER A 1 118 ? 6.348 11.875 11.438 1 83.25 118 SER A C 1
ATOM 922 O O . SER A 1 118 ? 7.207 11.227 10.836 1 83.25 118 SER A O 1
ATOM 924 N N . SER A 1 119 ? 5.301 11.336 11.961 1 87.06 119 SER A N 1
ATOM 925 C CA . SER A 1 119 ? 5.152 9.883 11.898 1 87.06 119 SER A CA 1
ATOM 926 C C . SER A 1 119 ? 4.895 9.406 10.477 1 87.06 119 SER A C 1
ATOM 928 O O . SER A 1 119 ? 5.359 8.344 10.078 1 87.06 119 SER A O 1
ATOM 930 N N . LEU A 1 120 ? 4.238 10.234 9.688 1 92.44 120 LEU A N 1
ATOM 931 C CA . LEU A 1 120 ? 3.992 9.891 8.289 1 92.44 120 LEU A CA 1
ATOM 932 C C . LEU A 1 120 ? 5.281 9.977 7.477 1 92.44 120 LEU A C 1
ATOM 934 O O . LEU A 1 120 ? 5.496 9.18 6.562 1 92.44 120 LEU A O 1
ATOM 938 N N . ARG A 1 121 ? 6.129 10.844 7.918 1 93 121 ARG A N 1
ATOM 939 C CA . ARG A 1 121 ? 7.43 11 7.27 1 93 121 ARG A CA 1
ATOM 940 C C . ARG A 1 121 ? 8.266 9.727 7.406 1 93 121 ARG A C 1
ATOM 942 O O . ARG A 1 121 ? 8.984 9.352 6.477 1 93 121 ARG A O 1
ATOM 949 N N . LYS A 1 122 ? 8.117 9.07 8.398 1 93.25 122 LYS A N 1
ATOM 950 C CA . LYS A 1 122 ? 8.906 7.883 8.695 1 93.25 122 LYS A CA 1
ATOM 951 C C . LYS A 1 122 ? 8.422 6.684 7.887 1 93.25 122 LYS A C 1
ATOM 953 O O . LYS A 1 122 ? 9.164 5.715 7.699 1 93.25 122 LYS A O 1
ATOM 958 N N . LEU A 1 123 ? 7.227 6.781 7.402 1 93.69 123 LEU A N 1
ATOM 959 C CA . LEU A 1 123 ? 6.637 5.652 6.691 1 93.69 123 LEU A CA 1
ATOM 960 C C . LEU A 1 123 ? 7 5.695 5.211 1 93.69 123 LEU A C 1
ATOM 962 O O . LEU A 1 123 ? 6.977 4.664 4.531 1 93.69 123 LEU A O 1
ATOM 966 N N . ILE A 1 124 ? 7.305 6.871 4.754 1 94.88 124 ILE A N 1
ATOM 967 C CA . ILE A 1 124 ? 7.57 7.059 3.332 1 94.88 124 ILE A CA 1
ATOM 968 C C . ILE A 1 124 ? 9.07 6.945 3.066 1 94.88 124 ILE A C 1
ATOM 970 O O . ILE A 1 124 ? 9.875 7.562 3.764 1 94.88 124 ILE A O 1
ATOM 974 N N . PRO A 1 125 ? 9.445 6.152 2.016 1 96.75 125 PRO A N 1
ATOM 975 C CA . PRO A 1 125 ? 10.875 6.09 1.713 1 96.75 125 PRO A CA 1
ATOM 976 C C . PRO A 1 125 ? 11.484 7.465 1.436 1 96.75 125 PRO A C 1
ATOM 978 O O . PRO A 1 125 ? 10.977 8.203 0.589 1 96.75 1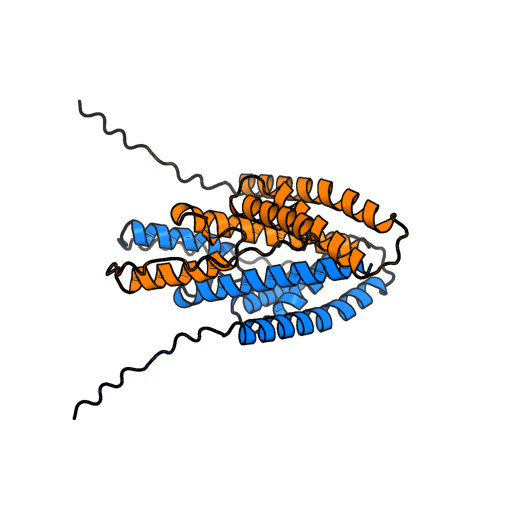25 PRO A O 1
ATOM 981 N N . GLY A 1 126 ? 12.562 7.715 2.199 1 96.19 126 GLY A N 1
ATOM 982 C CA . GLY A 1 126 ? 13.203 9.008 2.02 1 96.19 126 GLY A CA 1
ATOM 983 C C . GLY A 1 126 ? 12.406 10.156 2.613 1 96.19 126 GLY A C 1
ATOM 984 O O . GLY A 1 126 ? 12.688 11.32 2.328 1 96.19 126 GLY A O 1
ATOM 985 N N . GLY A 1 127 ? 11.367 9.852 3.348 1 95.94 127 GLY A N 1
ATOM 986 C CA . GLY A 1 127 ? 10.445 10.852 3.859 1 95.94 127 GLY A CA 1
ATOM 987 C C . GLY A 1 127 ? 11.125 11.898 4.723 1 95.94 127 GLY A C 1
ATOM 988 O O . GLY A 1 127 ? 10.695 13.055 4.758 1 95.94 127 GLY A O 1
ATOM 989 N N . GLU A 1 128 ? 12.188 11.531 5.418 1 93.69 128 GLU A N 1
ATOM 990 C CA . GLU A 1 128 ? 12.883 12.445 6.32 1 93.69 128 GLU A CA 1
ATOM 991 C C . GLU A 1 128 ? 13.562 13.57 5.551 1 93.69 128 GLU A C 1
ATOM 993 O O . GLU A 1 128 ? 13.805 14.648 6.102 1 93.69 128 GLU A O 1
ATOM 998 N N . GLU A 1 129 ? 13.75 13.352 4.266 1 94.25 129 GLU A N 1
ATOM 999 C CA . GLU A 1 129 ? 14.445 14.328 3.443 1 94.25 129 GLU A CA 1
ATOM 1000 C C . GLU A 1 129 ? 13.469 15.18 2.641 1 94.25 129 GLU A C 1
ATOM 1002 O O . GLU A 1 129 ? 13.859 16.172 2.021 1 94.25 129 GLU A O 1
ATOM 1007 N N . ILE A 1 130 ? 12.195 14.789 2.662 1 94.62 130 ILE A N 1
ATOM 1008 C CA . ILE A 1 130 ? 11.188 15.492 1.874 1 94.62 130 ILE A CA 1
ATOM 1009 C C . ILE A 1 130 ? 10.75 16.75 2.609 1 94.62 130 ILE A C 1
ATOM 1011 O O . ILE A 1 130 ? 10.469 16.719 3.809 1 94.62 130 ILE A O 1
ATOM 1015 N N . VAL A 1 131 ? 10.758 17.875 1.939 1 91.19 131 VAL A N 1
ATOM 1016 C CA . VAL A 1 131 ? 10.398 19.156 2.539 1 91.19 131 VAL A CA 1
ATOM 1017 C C . VAL A 1 131 ? 8.914 19.172 2.873 1 91.19 131 VAL A C 1
ATOM 1019 O O . VAL A 1 131 ? 8.117 18.484 2.23 1 91.19 131 VAL A O 1
ATOM 1022 N N . ASP A 1 132 ? 8.5 20 3.773 1 87 132 ASP A N 1
ATOM 1023 C CA . ASP A 1 132 ? 7.137 20.031 4.289 1 87 132 ASP A CA 1
ATOM 1024 C C . ASP A 1 132 ? 6.141 20.375 3.182 1 87 132 ASP A C 1
ATOM 1026 O O . ASP A 1 132 ? 5.055 19.797 3.115 1 87 132 ASP A O 1
ATOM 1030 N N . GLU A 1 133 ? 6.551 21.297 2.33 1 88.62 133 GLU A N 1
ATOM 1031 C CA . GLU A 1 133 ? 5.66 21.812 1.29 1 88.62 133 GLU A CA 1
ATOM 1032 C C . GLU A 1 133 ? 5.281 20.719 0.302 1 88.62 133 GLU A C 1
ATOM 1034 O O . GLU A 1 133 ? 4.242 20.797 -0.358 1 88.62 133 GLU A O 1
ATOM 1039 N N . GLU A 1 134 ? 6.098 19.625 0.316 1 92.94 134 GLU A N 1
ATOM 1040 C CA . GLU A 1 134 ? 5.875 18.578 -0.668 1 92.94 134 GLU A CA 1
ATOM 1041 C C . GLU A 1 134 ? 5.312 17.312 -0.011 1 92.94 134 GLU A C 1
ATOM 1043 O O . GLU A 1 134 ? 4.887 16.391 -0.7 1 92.94 134 GLU A O 1
ATOM 1048 N N . MET A 1 135 ? 5.238 17.312 1.228 1 91.94 135 MET A N 1
ATOM 1049 C CA . MET A 1 135 ? 4.961 16.094 1.977 1 91.94 135 MET A CA 1
ATOM 1050 C C . MET A 1 135 ? 3.586 15.531 1.627 1 91.94 135 MET A C 1
ATOM 1052 O O . MET A 1 135 ? 3.438 14.336 1.396 1 91.94 135 MET A O 1
ATOM 1056 N N . VAL A 1 136 ? 2.574 16.391 1.547 1 91.38 136 VAL A N 1
ATOM 1057 C CA . VAL A 1 136 ? 1.219 15.922 1.282 1 91.38 136 VAL A CA 1
ATOM 1058 C C . VAL A 1 136 ? 1.146 15.312 -0.117 1 91.38 136 VAL A C 1
ATOM 1060 O O . VAL A 1 136 ? 0.595 14.227 -0.301 1 91.38 136 VAL A O 1
ATOM 1063 N N . THR A 1 137 ? 1.729 15.992 -1.044 1 93.06 137 THR A N 1
ATOM 1064 C CA . THR A 1 137 ? 1.755 15.492 -2.414 1 93.06 137 THR A CA 1
ATOM 1065 C C . THR A 1 137 ? 2.51 14.172 -2.494 1 93.06 137 THR A C 1
ATOM 1067 O O . THR A 1 137 ? 2.084 13.25 -3.191 1 93.06 137 THR A O 1
ATOM 1070 N N . GLU A 1 138 ? 3.586 14.102 -1.8 1 96.12 138 GLU A N 1
ATOM 1071 C CA . GLU A 1 138 ? 4.371 12.867 -1.763 1 96.12 138 GLU A CA 1
ATOM 1072 C C . GLU A 1 138 ? 3.588 11.734 -1.113 1 96.12 138 GLU A C 1
ATOM 1074 O O . GLU A 1 138 ? 3.596 10.602 -1.609 1 96.12 138 GLU A O 1
ATOM 1079 N N . LEU A 1 139 ? 2.887 12.055 -0.071 1 95.38 139 LEU A N 1
ATOM 1080 C CA . LEU A 1 139 ? 2.066 11.047 0.596 1 95.38 139 LEU A CA 1
ATOM 1081 C C . LEU A 1 139 ? 0.945 10.57 -0.318 1 95.38 139 LEU A C 1
ATOM 1083 O O . LEU A 1 139 ? 0.695 9.367 -0.421 1 95.38 139 LEU A O 1
ATOM 1087 N N . GLU A 1 140 ? 0.313 11.453 -0.965 1 95.44 140 GLU A N 1
ATOM 1088 C CA . GLU A 1 140 ? -0.771 11.094 -1.877 1 95.44 140 GLU A CA 1
ATOM 1089 C C . GLU A 1 140 ? -0.283 10.148 -2.971 1 95.44 140 GLU A C 1
ATOM 1091 O O . GLU A 1 140 ? -0.922 9.133 -3.252 1 95.44 140 GLU A O 1
ATOM 1096 N N . SER A 1 141 ? 0.789 10.562 -3.576 1 95.94 141 SER A N 1
ATOM 1097 C CA . SER A 1 141 ? 1.297 9.734 -4.668 1 95.94 141 SER A CA 1
ATOM 1098 C C . SER A 1 141 ? 1.769 8.375 -4.16 1 95.94 141 SER A C 1
ATOM 1100 O O . SER A 1 141 ? 1.581 7.355 -4.828 1 95.94 141 SER A O 1
ATOM 1102 N N . TYR A 1 142 ? 2.428 8.32 -2.988 1 97.56 142 TYR A N 1
ATOM 1103 C CA . TYR A 1 142 ? 2.902 7.062 -2.416 1 97.56 142 TYR A CA 1
ATOM 1104 C C . TYR A 1 142 ? 1.739 6.117 -2.139 1 97.56 142 TYR A C 1
ATOM 1106 O O . TYR A 1 142 ? 1.774 4.949 -2.527 1 97.56 142 TYR A O 1
ATOM 1114 N N . ILE A 1 143 ? 0.717 6.625 -1.525 1 97.56 143 ILE A N 1
ATOM 1115 C CA . ILE A 1 143 ? -0.46 5.824 -1.209 1 97.56 143 ILE A CA 1
ATOM 1116 C C . ILE A 1 143 ? -1.091 5.305 -2.498 1 97.56 143 ILE A C 1
ATOM 1118 O O . ILE A 1 143 ? -1.381 4.113 -2.617 1 97.56 143 ILE A O 1
ATOM 1122 N N . SER A 1 144 ? -1.259 6.172 -3.434 1 96.88 144 SER A N 1
ATOM 1123 C CA . SER A 1 144 ? -1.856 5.781 -4.707 1 96.88 144 SER A CA 1
ATOM 1124 C C . SER A 1 144 ? -1.028 4.703 -5.398 1 96.88 144 SER A C 1
ATOM 1126 O O . SER A 1 144 ? -1.579 3.742 -5.941 1 96.88 144 SER A O 1
ATOM 1128 N N . CYS A 1 145 ? 0.273 4.867 -5.379 1 97.75 145 CYS A N 1
ATOM 1129 C CA . CYS A 1 145 ? 1.145 3.893 -6.027 1 97.75 145 CYS A CA 1
ATOM 1130 C C . CYS A 1 145 ? 1.118 2.562 -5.285 1 97.75 145 CYS A C 1
ATOM 1132 O O . CYS A 1 145 ? 1.149 1.499 -5.91 1 97.75 145 CYS A O 1
ATOM 1134 N N . LEU A 1 146 ? 1.076 2.561 -3.947 1 98.06 146 LEU A N 1
ATOM 1135 C CA . LEU A 1 146 ? 0.926 1.33 -3.178 1 98.06 146 LEU A CA 1
ATOM 1136 C C . LEU A 1 146 ? -0.355 0.6 -3.566 1 98.06 146 LEU A C 1
ATOM 1138 O O . LEU A 1 146 ? -0.345 -0.618 -3.76 1 98.06 146 LEU A O 1
ATOM 1142 N N . GLU A 1 147 ? -1.469 1.374 -3.682 1 97.75 147 GLU A N 1
ATOM 1143 C CA . GLU A 1 147 ? -2.75 0.79 -4.07 1 97.75 147 GLU A CA 1
ATOM 1144 C C . GLU A 1 147 ? -2.67 0.161 -5.457 1 97.75 147 GLU A C 1
ATOM 1146 O O . GLU A 1 147 ? -3.178 -0.941 -5.676 1 97.75 147 GLU A O 1
ATOM 1151 N N . MET A 1 148 ? -2.039 0.847 -6.32 1 97.06 148 MET A N 1
ATOM 1152 C CA . MET A 1 148 ? -1.896 0.323 -7.676 1 97.06 148 MET A CA 1
ATOM 1153 C C . MET A 1 148 ? -1.006 -0.916 -7.688 1 97.06 148 MET A C 1
ATOM 1155 O O . MET A 1 148 ? -1.245 -1.85 -8.453 1 97.06 148 MET A O 1
ATOM 1159 N N . GLN A 1 149 ? 0.008 -0.855 -6.875 1 97.88 149 GLN A N 1
ATOM 1160 C CA . GLN A 1 149 ? 0.866 -2.025 -6.727 1 97.88 149 GLN A CA 1
ATOM 1161 C C . GLN A 1 149 ? 0.069 -3.234 -6.242 1 97.88 149 GLN A C 1
ATOM 1163 O O . GLN A 1 149 ? 0.188 -4.328 -6.805 1 97.88 149 GLN A O 1
ATOM 1168 N N . VAL A 1 150 ? -0.752 -3.094 -5.246 1 97.62 150 VAL A N 1
ATOM 1169 C CA . VAL A 1 150 ? -1.593 -4.168 -4.727 1 97.62 150 VAL A CA 1
ATOM 1170 C C . VAL A 1 150 ? -2.5 -4.695 -5.84 1 97.62 150 VAL A C 1
ATOM 1172 O O . VAL A 1 150 ? -2.654 -5.91 -6 1 97.62 150 VAL A O 1
ATOM 1175 N N . ASN A 1 151 ? -3.053 -3.793 -6.617 1 96.19 151 ASN A N 1
ATOM 1176 C CA . ASN A 1 151 ? -3.924 -4.188 -7.719 1 96.19 151 ASN A CA 1
ATOM 1177 C C . ASN A 1 151 ? -3.186 -5.062 -8.727 1 96.19 151 ASN A C 1
ATOM 1179 O O . ASN A 1 151 ? -3.725 -6.066 -9.195 1 96.19 151 ASN A O 1
ATOM 1183 N N . VAL A 1 152 ? -2.004 -4.691 -9.039 1 96.56 152 VAL A N 1
ATOM 1184 C CA . VAL A 1 152 ? -1.228 -5.449 -10.008 1 96.56 152 VAL A CA 1
ATOM 1185 C C . VAL A 1 152 ? -0.868 -6.816 -9.43 1 96.56 152 VAL A C 1
ATOM 1187 O O . VAL A 1 152 ? -0.998 -7.84 -10.109 1 96.56 152 VAL A O 1
ATOM 1190 N N . LEU A 1 153 ? -0.415 -6.844 -8.195 1 96.44 153 LEU A N 1
ATOM 1191 C CA . LEU A 1 153 ? 0.029 -8.086 -7.57 1 96.44 153 LEU A CA 1
ATOM 1192 C C . LEU A 1 153 ? -1.129 -9.07 -7.43 1 96.44 153 LEU A C 1
ATOM 1194 O O . LEU A 1 153 ? -0.955 -10.273 -7.629 1 96.44 153 LEU A O 1
ATOM 1198 N N . GLN A 1 154 ? -2.338 -8.586 -7.109 1 94 154 GLN A N 1
ATOM 1199 C CA . GLN A 1 154 ? -3.488 -9.484 -7.012 1 94 154 GLN A CA 1
ATOM 1200 C C . GLN A 1 154 ? -3.859 -10.047 -8.383 1 94 154 GLN A C 1
ATOM 1202 O O . GLN A 1 154 ? -4.285 -11.203 -8.484 1 94 154 GLN A O 1
ATOM 1207 N N . CYS A 1 155 ? -3.711 -9.18 -9.383 1 92.31 155 CYS A N 1
ATOM 1208 C CA . CYS A 1 155 ? -3.945 -9.664 -10.734 1 92.31 155 CYS A CA 1
ATOM 1209 C C . CYS A 1 155 ? -2.973 -10.789 -11.086 1 92.31 155 CYS A C 1
ATOM 1211 O O . CYS A 1 155 ? -3.375 -11.812 -11.633 1 92.31 155 CYS A O 1
ATOM 1213 N N . LEU A 1 156 ? -1.749 -10.625 -10.766 1 91.56 156 LEU A N 1
ATOM 1214 C CA . LEU A 1 156 ? -0.737 -11.633 -11.055 1 91.56 156 LEU A CA 1
ATOM 1215 C C . LEU A 1 156 ? -1.005 -12.914 -10.273 1 91.56 156 LEU A C 1
ATOM 1217 O O . LEU A 1 156 ? -0.794 -14.016 -10.789 1 91.56 156 LEU A O 1
ATOM 1221 N N . LEU A 1 157 ? -1.488 -12.773 -9.102 1 89.81 157 LEU A N 1
ATOM 1222 C CA . LEU A 1 157 ? -1.842 -13.93 -8.289 1 89.81 157 LEU A CA 1
ATOM 1223 C C . LEU A 1 157 ? -2.992 -14.711 -8.914 1 89.81 157 LEU A C 1
ATOM 1225 O O . LEU A 1 157 ? -3.016 -15.938 -8.867 1 89.81 157 LEU A O 1
ATOM 1229 N N . SER A 1 158 ? -3.928 -14 -9.492 1 86.31 158 SER A N 1
ATOM 1230 C CA . SER A 1 158 ? -5.098 -14.633 -10.094 1 86.31 158 SER A CA 1
ATOM 1231 C C . SER A 1 158 ? -4.73 -15.359 -11.383 1 86.31 158 SER A C 1
ATOM 1233 O O . SER A 1 158 ? -5.453 -16.266 -11.82 1 86.31 158 SER A O 1
ATOM 1235 N N . LEU A 1 159 ? -3.674 -14.938 -11.93 1 81.56 159 LEU A N 1
ATOM 1236 C CA . LEU A 1 159 ? -3.238 -15.523 -13.195 1 81.56 159 LEU A CA 1
ATOM 1237 C C . LEU A 1 159 ? -2.287 -16.688 -12.961 1 81.56 159 LEU A C 1
ATOM 1239 O O . LEU A 1 159 ? -1.993 -17.453 -13.883 1 81.56 159 LEU A O 1
ATOM 1243 N N . SER A 1 160 ? -1.735 -16.859 -11.781 1 77.19 160 SER A N 1
ATOM 1244 C CA . SER A 1 160 ? -0.774 -17.906 -11.461 1 77.19 160 SER A CA 1
ATOM 1245 C C . SER A 1 160 ? -1.479 -19.188 -11.016 1 77.19 160 SER A C 1
ATOM 1247 O O . SER A 1 160 ? -0.979 -20.281 -11.242 1 77.19 160 SER A O 1
ATOM 1249 N N . MET B 1 1 ? -6.23 24.188 48.906 1 31.48 1 MET B N 1
ATOM 1250 C CA . MET B 1 1 ? -5.516 22.969 48.5 1 31.48 1 MET B CA 1
ATOM 1251 C C . MET B 1 1 ? -5.922 22.547 47.094 1 31.48 1 MET B C 1
ATOM 1253 O O . MET B 1 1 ? -6.938 21.875 46.938 1 31.48 1 MET B O 1
ATOM 1257 N N . GLU B 1 2 ? -5.859 23.469 46.062 1 35.59 2 GLU B N 1
ATOM 1258 C CA . GLU B 1 2 ? -6.273 23.375 44.656 1 35.59 2 GLU B CA 1
ATOM 1259 C C . GLU B 1 2 ? -5.469 22.312 43.906 1 35.59 2 GLU B C 1
ATOM 1261 O O . GLU B 1 2 ? -4.242 22.391 43.844 1 35.59 2 GLU B O 1
ATOM 1266 N N . GLY B 1 3 ? -5.816 21 44.031 1 33.56 3 GLY B N 1
ATOM 1267 C CA . GLY B 1 3 ? -5.238 19.828 43.406 1 33.56 3 GLY B CA 1
ATOM 1268 C C . GLY B 1 3 ? -5.137 19.969 41.875 1 33.56 3 GLY B C 1
ATOM 1269 O O . GLY B 1 3 ? -6.125 20.266 41.219 1 33.56 3 GLY B O 1
ATOM 1270 N N . ASN B 1 4 ? -4 20.469 41.312 1 35.47 4 ASN B N 1
ATOM 1271 C CA . ASN B 1 4 ? -3.52 20.562 39.938 1 35.47 4 ASN B CA 1
ATOM 1272 C C . ASN B 1 4 ? -3.6 19.203 39.25 1 35.47 4 ASN B C 1
ATOM 1274 O O . ASN B 1 4 ? -2.838 18.281 39.562 1 35.47 4 ASN B O 1
ATOM 1278 N N . ALA B 1 5 ? -4.75 18.641 38.906 1 36.97 5 ALA B N 1
ATOM 1279 C CA . ALA B 1 5 ? -4.918 17.391 38.156 1 36.97 5 ALA B CA 1
ATOM 1280 C C . ALA B 1 5 ? -4.285 17.5 36.781 1 36.97 5 ALA B C 1
ATOM 1282 O O . ALA B 1 5 ? -4.918 17.984 35.844 1 36.97 5 ALA B O 1
ATOM 1283 N N . GLY B 1 6 ? -3.008 17.938 36.688 1 30.19 6 GLY B N 1
ATOM 1284 C CA . GLY B 1 6 ? -2.363 17.859 35.406 1 30.19 6 GLY B CA 1
ATOM 1285 C C . GLY B 1 6 ? -2.441 16.469 34.781 1 30.19 6 GLY B C 1
ATOM 1286 O O . GLY B 1 6 ? -1.795 15.539 35.25 1 30.19 6 GLY B O 1
ATOM 1287 N N . GLY B 1 7 ? -3.557 16.031 34.25 1 31.69 7 GLY B N 1
ATOM 1288 C CA . GLY B 1 7 ? -3.697 14.766 33.562 1 31.69 7 GLY B CA 1
ATOM 1289 C C . GLY B 1 7 ? -2.623 14.539 32.5 1 31.69 7 GLY B C 1
ATOM 1290 O O . GLY B 1 7 ? -2.455 15.359 31.609 1 31.69 7 GLY B O 1
ATOM 1291 N N . ASN B 1 8 ? -1.479 13.906 32.812 1 34.03 8 ASN B N 1
ATOM 1292 C CA . ASN B 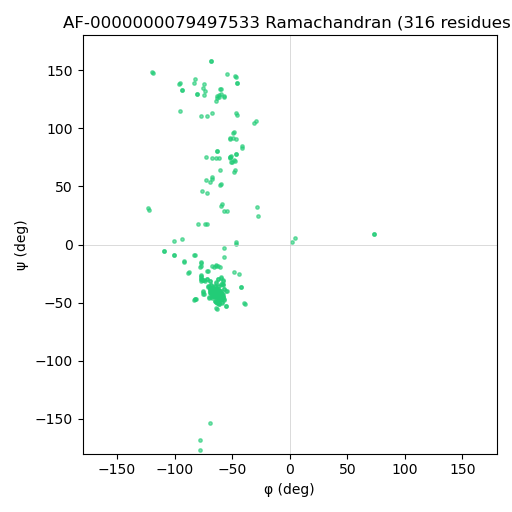1 8 ? -0.397 13.414 31.969 1 34.03 8 ASN B CA 1
ATOM 1293 C C . ASN B 1 8 ? -0.932 12.617 30.781 1 34.03 8 ASN B C 1
ATOM 1295 O O . ASN B 1 8 ? -1.447 11.508 30.953 1 34.03 8 ASN B O 1
ATOM 1299 N N . LYS B 1 9 ? -1.667 13.211 29.891 1 35.22 9 LYS B N 1
ATOM 1300 C CA . LYS B 1 9 ? -1.942 12.445 28.672 1 35.22 9 LYS B CA 1
ATOM 1301 C C . LYS B 1 9 ? -0.663 11.844 28.109 1 35.22 9 LYS B C 1
ATOM 1303 O O . LYS B 1 9 ? 0.209 12.562 27.625 1 35.22 9 LYS B O 1
ATOM 1308 N N . ARG B 1 10 ? -0.016 10.828 28.641 1 37.72 10 ARG B N 1
ATOM 1309 C CA . ARG B 1 10 ? 1.152 10.109 28.141 1 37.72 10 ARG B CA 1
ATOM 1310 C C . ARG B 1 10 ? 0.966 9.695 26.688 1 37.72 10 ARG B C 1
ATOM 1312 O O . ARG B 1 10 ? -0.04 9.078 26.328 1 37.72 10 ARG B O 1
ATOM 1319 N N . ARG B 1 11 ? 1.442 10.43 25.719 1 40.25 11 ARG B N 1
ATOM 1320 C CA . ARG B 1 11 ? 1.603 10.125 24.297 1 40.25 11 ARG B CA 1
ATOM 1321 C C . ARG B 1 11 ? 2.123 8.703 24.094 1 40.25 11 ARG B C 1
ATOM 1323 O O . ARG B 1 11 ? 3.191 8.352 24.609 1 40.25 11 ARG B O 1
ATOM 1330 N N . ARG B 1 12 ? 1.34 7.695 24.062 1 38.06 12 ARG B N 1
ATOM 1331 C CA . ARG B 1 12 ? 1.796 6.312 23.938 1 3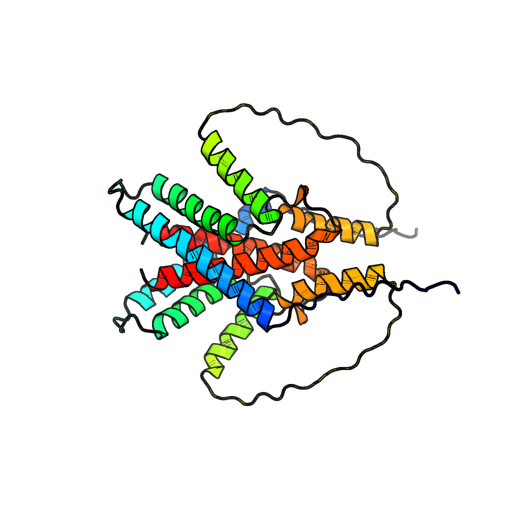8.06 12 ARG B CA 1
ATOM 1332 C C . ARG B 1 12 ? 2.754 6.156 22.766 1 38.06 12 ARG B C 1
ATOM 1334 O O . ARG B 1 12 ? 2.344 6.262 21.609 1 38.06 12 ARG B O 1
ATOM 1341 N N . VAL B 1 13 ? 3.932 6.547 22.828 1 43.91 13 VAL B N 1
ATOM 1342 C CA . VAL B 1 13 ? 5 6.113 21.922 1 43.91 13 VAL B CA 1
ATOM 1343 C C . VAL B 1 13 ? 4.969 4.594 21.781 1 43.91 13 VAL B C 1
ATOM 1345 O O . VAL B 1 13 ? 5.168 3.867 22.75 1 43.91 13 VAL B O 1
ATOM 1348 N N . TYR B 1 14 ? 4.082 4.145 21.016 1 53.75 14 TYR B N 1
ATOM 1349 C CA . TYR B 1 14 ? 4.172 2.699 20.859 1 53.75 14 TYR B CA 1
ATOM 1350 C C . TYR B 1 14 ? 5.613 2.266 20.609 1 53.75 14 TYR B C 1
ATOM 1352 O O . TYR B 1 14 ? 6.293 2.82 19.75 1 53.75 14 TYR B O 1
ATOM 1360 N N . SER B 1 15 ? 6.176 1.612 21.531 1 65.94 15 SER B N 1
ATOM 1361 C CA . SER B 1 15 ? 7.512 1.023 21.469 1 65.94 15 SER B CA 1
ATOM 1362 C C . SER B 1 15 ? 7.715 0.255 20.156 1 65.94 15 SER B C 1
ATOM 1364 O O . SER B 1 15 ? 6.742 -0.128 19.5 1 65.94 15 SER B O 1
ATOM 1366 N N . VAL B 1 16 ? 8.898 0.302 19.641 1 70.56 16 VAL B N 1
ATOM 1367 C CA . VAL B 1 16 ? 9.328 -0.492 18.5 1 70.56 16 VAL B CA 1
ATOM 1368 C C . VAL B 1 16 ? 8.805 -1.921 18.641 1 70.56 16 VAL B C 1
ATOM 1370 O O . VAL B 1 16 ? 8.352 -2.518 17.656 1 70.56 16 VAL B O 1
ATOM 1373 N N . GLU B 1 17 ? 8.781 -2.393 19.828 1 75.12 17 GLU B N 1
ATOM 1374 C CA . GLU B 1 17 ? 8.305 -3.75 20.078 1 75.12 17 GLU B CA 1
ATOM 1375 C C . GLU B 1 17 ? 6.797 -3.852 19.859 1 75.12 17 GLU B C 1
ATOM 1377 O O . GLU B 1 17 ? 6.316 -4.812 19.25 1 75.12 17 GLU B O 1
ATOM 1382 N N . ALA B 1 18 ? 6.148 -2.943 20.375 1 77.81 18 ALA B N 1
ATOM 1383 C CA . ALA B 1 18 ? 4.699 -2.939 20.188 1 77.81 18 ALA B CA 1
ATOM 1384 C C . ALA B 1 18 ? 4.332 -2.867 18.703 1 77.81 18 ALA B C 1
ATOM 1386 O O . ALA B 1 18 ? 3.396 -3.537 18.266 1 77.81 18 ALA B O 1
ATOM 1387 N N . LYS B 1 19 ? 5.078 -2.084 18.062 1 81.62 19 LYS B N 1
ATOM 1388 C CA . LYS B 1 19 ? 4.855 -1.976 16.625 1 81.62 19 LYS B CA 1
ATOM 1389 C C . LYS B 1 19 ? 5.121 -3.307 15.922 1 81.62 19 LYS B C 1
ATOM 1391 O O . LYS B 1 19 ? 4.367 -3.709 15.039 1 81.62 19 LYS B O 1
ATOM 1396 N N . LYS B 1 20 ? 6.156 -3.977 16.344 1 86.19 20 LYS B N 1
ATOM 1397 C CA . LYS B 1 20 ? 6.484 -5.27 15.758 1 86.19 20 LYS B CA 1
ATOM 1398 C C . LYS B 1 20 ? 5.406 -6.309 16.062 1 86.19 20 LYS B C 1
ATOM 1400 O O . LYS B 1 20 ? 5.059 -7.117 15.203 1 86.19 20 LYS B O 1
ATOM 1405 N N . VAL B 1 21 ? 4.934 -6.266 17.234 1 85 21 VAL B N 1
ATOM 1406 C CA . VAL B 1 21 ? 3.881 -7.195 17.641 1 85 21 VAL B CA 1
ATOM 1407 C C . VAL B 1 21 ? 2.621 -6.938 16.812 1 85 21 VAL B C 1
ATOM 1409 O O . VAL B 1 21 ? 1.991 -7.879 16.328 1 85 21 VAL B O 1
ATOM 1412 N N . ALA B 1 22 ? 2.291 -5.734 16.641 1 85.31 22 ALA B N 1
ATOM 1413 C CA . ALA B 1 22 ? 1.105 -5.371 15.867 1 85.31 22 ALA B CA 1
ATOM 1414 C C . ALA B 1 22 ? 1.254 -5.781 14.406 1 85.31 22 ALA B C 1
ATOM 1416 O O . ALA B 1 22 ? 0.301 -6.27 13.789 1 85.31 22 ALA B O 1
ATOM 1417 N N . GLN B 1 23 ? 2.395 -5.59 13.867 1 91.44 23 GLN B N 1
ATOM 1418 C CA . GLN B 1 23 ? 2.66 -5.977 12.492 1 91.44 23 GLN B CA 1
ATOM 1419 C C . GLN B 1 23 ? 2.555 -7.488 12.312 1 91.44 23 GLN B C 1
ATOM 1421 O O . GLN B 1 23 ? 2.002 -7.969 11.32 1 91.44 23 GLN B O 1
ATOM 1426 N N . SER B 1 24 ? 3.049 -8.172 13.336 1 91.94 24 SER B N 1
ATOM 1427 C CA . SER B 1 24 ? 2.973 -9.633 13.297 1 91.94 24 SER B CA 1
ATOM 1428 C C . SER B 1 24 ? 1.528 -10.109 13.375 1 91.94 24 SER B C 1
ATOM 1430 O O . SER B 1 24 ? 1.143 -11.055 12.68 1 91.94 24 SER B O 1
ATOM 1432 N N . ALA B 1 25 ? 0.807 -9.484 14.211 1 94.94 25 ALA B N 1
ATOM 1433 C CA . ALA B 1 25 ? -0.6 -9.859 14.336 1 94.94 25 ALA B CA 1
ATOM 1434 C C . ALA B 1 25 ? -1.353 -9.609 13.031 1 94.94 25 ALA B C 1
ATOM 1436 O O . ALA B 1 25 ? -2.141 -10.453 12.594 1 94.94 25 ALA B O 1
ATOM 1437 N N . PHE B 1 26 ? -1.136 -8.5 12.477 1 96.06 26 PHE B N 1
ATOM 1438 C CA . PHE B 1 26 ? -1.763 -8.195 11.195 1 96.06 26 PHE B CA 1
ATOM 1439 C C . PHE B 1 26 ? -1.434 -9.266 10.164 1 96.06 26 PHE B C 1
ATOM 1441 O O . PHE B 1 26 ? -2.33 -9.805 9.508 1 96.06 26 PHE B O 1
ATOM 1448 N N . THR B 1 27 ? -0.217 -9.516 10.008 1 96.5 27 THR B N 1
ATOM 1449 C CA . THR B 1 27 ? 0.241 -10.453 8.992 1 96.5 27 THR B CA 1
ATOM 1450 C C . THR B 1 27 ? -0.358 -11.836 9.219 1 96.5 27 THR B C 1
ATOM 1452 O O . THR B 1 27 ? -0.818 -12.484 8.273 1 96.5 27 THR B O 1
ATOM 1455 N N . ARG B 1 28 ? -0.361 -12.227 10.398 1 96.75 28 ARG B N 1
ATOM 1456 C CA . ARG B 1 28 ? -0.924 -13.531 10.734 1 96.75 28 ARG B CA 1
ATOM 1457 C C . ARG B 1 28 ? -2.404 -13.594 10.375 1 96.75 28 ARG B C 1
ATOM 1459 O O . ARG B 1 28 ? -2.852 -14.547 9.727 1 96.75 28 ARG B O 1
ATOM 1466 N N . ASN B 1 29 ? -3.145 -12.633 10.812 1 97.62 29 ASN B N 1
ATOM 1467 C CA . ASN B 1 29 ? -4.566 -12.586 10.5 1 97.62 29 ASN B CA 1
ATOM 1468 C C . ASN B 1 29 ? -4.812 -12.523 8.992 1 97.62 29 ASN B C 1
ATOM 1470 O O . ASN B 1 29 ? -5.699 -13.203 8.477 1 97.62 29 ASN B O 1
ATOM 1474 N N . TYR B 1 30 ? -4.02 -11.742 8.352 1 98.31 30 TYR B N 1
ATOM 1475 C CA . TYR B 1 30 ? -4.152 -11.555 6.914 1 98.31 30 TYR B CA 1
ATOM 1476 C C . TYR B 1 30 ? -3.932 -12.867 6.172 1 98.31 30 TYR B C 1
ATOM 1478 O O . TYR B 1 30 ? -4.754 -13.266 5.34 1 98.31 30 TYR B O 1
ATOM 1486 N N . VAL B 1 31 ? -2.912 -13.492 6.484 1 97.88 31 VAL B N 1
ATOM 1487 C CA . VAL B 1 31 ? -2.541 -14.727 5.801 1 97.88 31 VAL B CA 1
ATOM 1488 C C . VAL B 1 31 ? -3.543 -15.828 6.145 1 97.88 31 VAL B C 1
ATOM 1490 O O . VAL B 1 31 ? -3.973 -16.578 5.266 1 97.88 31 VAL B O 1
ATOM 1493 N N . ASN B 1 32 ? -3.953 -15.906 7.375 1 97.62 32 ASN B N 1
ATOM 1494 C CA . ASN B 1 32 ? -4.906 -16.922 7.816 1 97.62 32 ASN B CA 1
ATOM 1495 C C . ASN B 1 32 ? -6.246 -16.781 7.098 1 97.62 32 ASN B C 1
ATOM 1497 O O . ASN B 1 32 ? -6.938 -17.766 6.871 1 97.62 32 ASN B O 1
ATOM 1501 N N . TYR B 1 33 ? -6.535 -15.617 6.754 1 97.88 33 TYR B N 1
ATOM 1502 C CA . TYR B 1 33 ? -7.762 -15.383 6.004 1 97.88 33 TYR B CA 1
ATOM 1503 C C . TYR B 1 33 ? -7.551 -15.656 4.52 1 97.88 33 TYR B C 1
ATOM 1505 O O . TYR B 1 33 ? -8.344 -16.359 3.891 1 97.88 33 TYR B O 1
ATOM 1513 N N . LEU B 1 34 ? -6.504 -15.141 3.998 1 97.31 34 LEU B N 1
ATOM 1514 C CA . LEU B 1 34 ? -6.344 -15.023 2.551 1 97.31 34 LEU B CA 1
ATOM 1515 C C . LEU B 1 34 ? -6.004 -16.375 1.935 1 97.31 34 LEU B C 1
ATOM 1517 O O . LEU B 1 34 ? -6.547 -16.75 0.89 1 97.31 34 LEU B O 1
ATOM 1521 N N . ILE B 1 35 ? -5.164 -17.156 2.555 1 96.44 35 ILE B N 1
ATOM 1522 C CA . ILE B 1 35 ? -4.66 -18.391 1.947 1 96.44 35 ILE B CA 1
ATOM 1523 C C . ILE B 1 35 ? -5.812 -19.359 1.714 1 96.44 35 ILE B C 1
ATOM 1525 O O . ILE B 1 35 ? -6.016 -19.844 0.594 1 96.44 35 ILE B O 1
ATOM 1529 N N . PRO B 1 36 ? -6.605 -19.703 2.791 1 96.62 36 PRO B N 1
ATOM 1530 C CA . PRO B 1 36 ? -7.738 -20.594 2.525 1 96.62 36 PRO B CA 1
ATOM 1531 C C . PRO B 1 36 ? -8.703 -20.031 1.482 1 96.62 36 PRO B C 1
ATOM 1533 O O . PRO B 1 36 ? -9.25 -20.781 0.675 1 96.62 36 PRO B O 1
ATOM 1536 N N . ALA B 1 37 ? -8.922 -18.719 1.426 1 95.88 37 ALA B N 1
ATOM 1537 C CA . ALA B 1 37 ? -9.828 -18.094 0.465 1 95.88 37 ALA B CA 1
ATOM 1538 C C . ALA B 1 37 ? -9.32 -18.281 -0.963 1 95.88 37 ALA B C 1
ATOM 1540 O O . ALA B 1 37 ? -10.094 -18.625 -1.861 1 95.88 37 ALA B O 1
ATOM 1541 N N . LEU B 1 38 ? -8.062 -18.094 -1.175 1 93.44 38 LEU B N 1
ATOM 1542 C CA . LEU B 1 38 ? -7.48 -18.234 -2.506 1 93.44 38 LEU B CA 1
ATOM 1543 C C . LEU B 1 38 ? -7.488 -19.688 -2.951 1 93.44 38 LEU B C 1
ATOM 1545 O O . LEU B 1 38 ? -7.703 -19.984 -4.133 1 93.44 38 LEU B O 1
ATOM 1549 N N . THR B 1 39 ? -7.234 -20.609 -2.086 1 92.88 39 THR B N 1
ATOM 1550 C CA . THR B 1 39 ? -7.262 -22.031 -2.385 1 92.88 39 THR B CA 1
ATOM 1551 C C . THR B 1 39 ? -8.648 -22.469 -2.854 1 92.88 39 THR B C 1
ATOM 1553 O O . THR B 1 39 ? -8.781 -23.234 -3.799 1 92.88 39 THR B O 1
ATOM 1556 N N . LYS B 1 40 ? -9.641 -21.984 -2.199 1 93.69 40 LYS B N 1
ATOM 1557 C CA . LYS B 1 40 ? -11.016 -22.281 -2.594 1 93.69 40 LYS B CA 1
ATOM 1558 C C . LYS B 1 40 ? -11.297 -21.812 -4.012 1 93.69 40 LYS B C 1
ATOM 1560 O O . LYS B 1 40 ? -11.93 -22.516 -4.797 1 93.69 40 LYS B O 1
ATOM 1565 N N . ILE B 1 41 ? -10.859 -20.641 -4.348 1 91.31 41 ILE B N 1
ATOM 1566 C CA . ILE B 1 41 ? -11.078 -20.078 -5.676 1 91.31 41 ILE B CA 1
ATOM 1567 C C . ILE B 1 41 ? -10.383 -20.938 -6.727 1 91.31 41 ILE B C 1
ATOM 1569 O O . ILE B 1 41 ? -10.953 -21.219 -7.785 1 91.31 41 ILE B O 1
ATOM 1573 N N . LYS B 1 42 ? -9.195 -21.375 -6.449 1 88.25 42 LYS B N 1
ATOM 1574 C CA . LYS B 1 42 ? -8.406 -22.172 -7.383 1 88.25 42 LYS B CA 1
ATOM 1575 C C . LYS B 1 42 ? -9.055 -23.531 -7.617 1 88.25 42 LYS B C 1
ATOM 1577 O O . LYS B 1 42 ? -8.992 -24.078 -8.727 1 88.25 42 LYS B O 1
ATOM 1582 N N . ASN B 1 43 ? -9.602 -24.125 -6.656 1 89.06 43 ASN B N 1
ATOM 1583 C CA . ASN B 1 43 ? -10.203 -25.453 -6.734 1 89.06 43 ASN B CA 1
ATOM 1584 C C . ASN B 1 43 ? -11.57 -25.422 -7.398 1 89.06 43 ASN B C 1
ATOM 1586 O O . ASN B 1 43 ? -12.117 -26.453 -7.781 1 89.06 43 ASN B O 1
ATOM 1590 N N . GLN B 1 44 ? -12.227 -24.375 -7.273 1 83.69 44 GLN B N 1
ATOM 1591 C CA . GLN B 1 44 ? -13.539 -24.281 -7.898 1 83.69 44 GLN B CA 1
ATOM 1592 C C . GLN B 1 44 ? -13.43 -24.266 -9.422 1 83.69 44 GLN B C 1
ATOM 1594 O O . GLN B 1 44 ? -14.43 -24.453 -10.117 1 83.69 44 GLN B O 1
ATOM 1599 N N . ASN B 1 45 ? -12.75 -25.344 -10.125 1 62.38 45 ASN B N 1
ATOM 1600 C CA . ASN B 1 45 ? -12.547 -25.703 -11.523 1 62.38 45 ASN B CA 1
ATOM 1601 C C . ASN B 1 45 ? -13.164 -24.672 -12.461 1 62.38 45 ASN B C 1
ATOM 1603 O O . ASN B 1 45 ? -13.484 -24.984 -13.609 1 62.38 45 ASN B O 1
ATOM 1607 N N . THR B 1 46 ? -13.688 -23.688 -11.93 1 56.94 46 THR B N 1
ATOM 1608 C CA . THR B 1 46 ? -14.367 -22.906 -12.945 1 56.94 46 THR B CA 1
ATOM 1609 C C . THR B 1 46 ? -13.359 -22.141 -13.797 1 56.94 46 THR B C 1
ATOM 1611 O O . THR B 1 46 ? -12.242 -21.859 -13.352 1 56.94 46 THR B O 1
ATOM 1614 N N . THR B 1 47 ? -13.516 -22.062 -15.141 1 53.09 47 THR B N 1
ATOM 1615 C CA . THR B 1 47 ? -12.812 -21.344 -16.188 1 53.09 47 THR B CA 1
ATOM 1616 C C . THR B 1 47 ? -12.242 -20.031 -15.664 1 53.09 47 THR B C 1
ATOM 1618 O O . THR B 1 47 ? -12.898 -19.328 -14.891 1 53.09 47 THR B O 1
ATOM 1621 N N . THR B 1 48 ? -10.914 -19.938 -15.43 1 59 48 THR B N 1
ATOM 1622 C CA . THR B 1 48 ? -9.977 -18.906 -15.016 1 59 48 THR B CA 1
ATOM 1623 C C . THR B 1 48 ? -10.469 -17.516 -15.43 1 59 48 THR B C 1
ATOM 1625 O O . THR B 1 48 ? -9.672 -16.609 -15.656 1 59 48 THR B O 1
ATOM 1628 N N . THR B 1 49 ? -11.852 -17.172 -15.656 1 64.5 49 THR B N 1
ATOM 1629 C CA . THR B 1 49 ? -12.32 -16.016 -16.391 1 64.5 49 THR B CA 1
ATOM 1630 C C . THR B 1 49 ? -12.211 -14.75 -15.539 1 64.5 49 THR B C 1
ATOM 1632 O O . THR B 1 49 ? -11.625 -14.781 -14.461 1 64.5 49 THR B O 1
ATOM 1635 N N . SER B 1 50 ? -12.805 -13.664 -15.969 1 70.31 50 SER B N 1
ATOM 1636 C CA . SER B 1 50 ? -13.031 -12.344 -15.391 1 70.31 50 SER B CA 1
ATOM 1637 C C . SER B 1 50 ? -13.586 -12.453 -13.969 1 70.31 50 SER B C 1
ATOM 1639 O O . SER B 1 50 ? -13.219 -11.664 -13.094 1 70.31 50 SER B O 1
ATOM 1641 N N . SER B 1 51 ? -14.195 -13.539 -13.672 1 79.5 51 SER B N 1
ATOM 1642 C CA . SER B 1 51 ? -14.781 -13.742 -12.352 1 79.5 51 SER B CA 1
ATOM 1643 C C . SER B 1 51 ? -13.703 -14.078 -11.32 1 79.5 51 SER B C 1
ATOM 1645 O O . SER B 1 51 ? -13.797 -13.656 -10.164 1 79.5 51 SER B O 1
ATOM 1647 N N . ASP B 1 52 ? -12.656 -14.711 -11.797 1 82.62 52 ASP B N 1
ATOM 1648 C CA . ASP B 1 52 ? -11.594 -15.094 -10.875 1 82.62 52 ASP B CA 1
ATOM 1649 C C . ASP B 1 52 ? -10.852 -13.859 -10.344 1 82.62 52 ASP B C 1
ATOM 1651 O O . ASP B 1 52 ? -10.531 -13.789 -9.156 1 82.62 52 ASP B O 1
ATOM 1655 N N . PHE B 1 53 ? -10.742 -12.891 -11.25 1 87.81 53 PHE B N 1
ATOM 1656 C CA . PHE B 1 53 ? -10.055 -11.672 -10.836 1 87.81 53 PHE B CA 1
ATOM 1657 C C . PHE B 1 53 ? -10.867 -10.938 -9.773 1 87.81 53 PHE B C 1
ATOM 1659 O O . PHE B 1 53 ? -10.312 -10.492 -8.766 1 87.81 53 PHE B O 1
ATOM 1666 N N . LYS B 1 54 ? -12.141 -10.852 -10.016 1 90.56 54 LYS B N 1
ATOM 1667 C CA . LYS B 1 54 ? -13.008 -10.148 -9.078 1 90.56 54 LYS B CA 1
ATOM 1668 C C . LYS B 1 54 ? -13.039 -10.852 -7.727 1 90.56 54 LYS B C 1
ATOM 1670 O O . LYS B 1 54 ? -13.055 -10.203 -6.68 1 90.56 54 LYS B O 1
ATOM 1675 N N . ASN B 1 55 ? -13.055 -12.102 -7.793 1 92.5 55 ASN B N 1
ATOM 1676 C CA . ASN B 1 55 ? -13.086 -12.875 -6.559 1 92.5 55 ASN B CA 1
ATOM 1677 C C . ASN B 1 55 ? -11.781 -12.75 -5.773 1 92.5 55 ASN B C 1
ATOM 1679 O O . ASN B 1 55 ? -11.805 -12.578 -4.555 1 92.5 55 ASN B O 1
ATOM 1683 N N . VAL B 1 56 ? -10.695 -12.773 -6.504 1 94.25 56 VAL B N 1
ATOM 1684 C CA . VAL B 1 56 ? -9.398 -12.625 -5.855 1 94.25 56 VAL B CA 1
ATOM 1685 C C . VAL B 1 56 ? -9.281 -11.234 -5.234 1 94.25 56 VAL B C 1
ATOM 1687 O O . VAL B 1 56 ? -8.859 -11.094 -4.082 1 94.25 56 VAL B O 1
ATOM 1690 N N . LYS B 1 57 ? -9.688 -10.258 -5.969 1 95.62 57 LYS B N 1
ATOM 1691 C CA . LYS B 1 57 ? -9.648 -8.891 -5.461 1 95.62 57 LYS B CA 1
ATOM 1692 C C . LYS B 1 57 ? -10.484 -8.75 -4.191 1 95.62 57 LYS B C 1
ATOM 1694 O O . LYS B 1 57 ? -10.055 -8.125 -3.223 1 95.62 57 LYS B O 1
ATOM 1699 N N . TYR B 1 58 ? -11.633 -9.297 -4.281 1 96.06 58 TYR B N 1
ATOM 1700 C CA . TYR B 1 58 ? -12.516 -9.25 -3.123 1 96.06 58 TYR B CA 1
ATOM 1701 C C . TYR B 1 58 ? -11.852 -9.875 -1.904 1 96.06 58 TYR B C 1
ATOM 1703 O O . TYR B 1 58 ? -11.852 -9.297 -0.817 1 96.06 58 TYR B O 1
ATOM 1711 N N . GLU B 1 59 ? -11.273 -11.023 -2.07 1 97.12 59 GLU B N 1
ATOM 1712 C CA . GLU B 1 59 ? -10.68 -11.742 -0.947 1 97.12 59 GLU B CA 1
ATOM 1713 C C . GLU B 1 59 ? -9.438 -11.023 -0.428 1 97.12 59 GLU B C 1
ATOM 1715 O O . GLU B 1 59 ? -9.195 -10.984 0.78 1 97.12 59 GLU B O 1
ATOM 1720 N N . VAL B 1 60 ? -8.672 -10.453 -1.319 1 97.75 60 VAL B N 1
ATOM 1721 C CA . VAL B 1 60 ? -7.492 -9.688 -0.939 1 97.75 60 VAL B CA 1
ATOM 1722 C C . VAL B 1 60 ? -7.902 -8.477 -0.114 1 97.75 60 VAL B C 1
ATOM 1724 O O . VAL B 1 60 ? -7.312 -8.195 0.934 1 97.75 60 VAL B O 1
ATOM 1727 N N . ASP B 1 61 ? -8.906 -7.758 -0.514 1 97.69 61 ASP B N 1
ATOM 1728 C CA . ASP B 1 61 ? -9.406 -6.578 0.186 1 97.69 61 ASP B CA 1
ATOM 1729 C C . ASP B 1 61 ? -10.078 -6.965 1.5 1 97.69 61 ASP B C 1
ATOM 1731 O O . ASP B 1 61 ? -9.953 -6.258 2.502 1 97.69 61 ASP B O 1
ATOM 1735 N N . MET B 1 62 ? -10.781 -8.086 1.501 1 97.88 62 MET B N 1
ATOM 1736 C CA . MET B 1 62 ? -11.445 -8.523 2.723 1 97.88 62 MET B CA 1
ATOM 1737 C C . MET B 1 62 ? -10.438 -8.953 3.775 1 97.88 62 MET B C 1
ATOM 1739 O O . MET B 1 62 ? -10.617 -8.695 4.965 1 97.88 62 MET B O 1
ATOM 1743 N N . ALA B 1 63 ? -9.445 -9.641 3.355 1 98.56 63 ALA B N 1
ATOM 1744 C CA . ALA B 1 63 ? -8.367 -9.992 4.277 1 98.56 63 ALA B CA 1
ATOM 1745 C C . ALA B 1 63 ? -7.785 -8.742 4.938 1 98.56 63 ALA B C 1
ATOM 1747 O O . ALA B 1 63 ? -7.5 -8.742 6.137 1 98.56 63 ALA B O 1
ATOM 1748 N N . MET B 1 64 ? -7.637 -7.688 4.164 1 98.44 64 MET B N 1
ATOM 1749 C CA . MET B 1 64 ? -7.145 -6.41 4.676 1 98.44 64 MET B CA 1
ATOM 1750 C C . MET B 1 64 ? -8.094 -5.844 5.727 1 98.44 64 MET B C 1
ATOM 1752 O O . MET B 1 64 ? -7.668 -5.473 6.82 1 98.44 64 MET B O 1
ATOM 1756 N N . ALA B 1 65 ? -9.336 -5.785 5.402 1 98.38 65 ALA B N 1
ATOM 1757 C CA . ALA B 1 65 ? -10.328 -5.227 6.32 1 98.38 65 ALA B CA 1
ATOM 1758 C C . ALA B 1 65 ? -10.398 -6.035 7.609 1 98.38 65 ALA B C 1
ATOM 1760 O O . ALA B 1 65 ? -10.422 -5.469 8.703 1 98.38 65 ALA B O 1
ATOM 1761 N N . PHE B 1 66 ? -10.32 -7.301 7.504 1 97.5 66 PHE B N 1
ATOM 1762 C CA . PHE B 1 66 ? -10.406 -8.219 8.633 1 97.5 66 PHE B CA 1
ATOM 1763 C C . PHE B 1 66 ? -9.188 -8.086 9.531 1 97.5 66 PHE B C 1
ATOM 1765 O O . PHE B 1 66 ? -9.305 -8.133 10.758 1 97.5 66 PHE B O 1
ATOM 1772 N N . SER B 1 67 ? -8.07 -7.91 8.961 1 98.12 67 SER B N 1
ATOM 1773 C CA . SER B 1 67 ? -6.809 -7.922 9.703 1 98.12 67 SER B CA 1
ATOM 1774 C C . SER B 1 67 ? -6.535 -6.566 10.352 1 98.12 67 SER B C 1
ATOM 1776 O O . SER B 1 67 ? -5.641 -6.445 11.188 1 98.12 67 SER B O 1
ATOM 1778 N N . ALA B 1 68 ? -7.336 -5.559 10.008 1 97.88 68 ALA B N 1
ATOM 1779 C CA . ALA B 1 68 ? -7.148 -4.199 10.508 1 97.88 68 ALA B CA 1
ATOM 1780 C C . ALA B 1 68 ? -8.398 -3.709 11.234 1 97.88 68 ALA B C 1
ATOM 1782 O O . ALA B 1 68 ? -8.742 -2.527 11.164 1 97.88 68 ALA B O 1
ATOM 1783 N N . GLU B 1 69 ? -9.281 -4.496 11.906 1 93.94 69 GLU B N 1
ATOM 1784 C CA . GLU B 1 69 ? -10.594 -4.215 12.492 1 93.94 69 GLU B CA 1
ATOM 1785 C C . GLU B 1 69 ? -10.508 -3.078 13.508 1 93.94 69 GLU B C 1
ATOM 1787 O O . GLU B 1 69 ? -11.484 -2.348 13.711 1 93.94 69 GLU B O 1
ATOM 1792 N N . GLY B 1 70 ? -9.516 -2.465 13.891 1 93.69 70 GLY B N 1
ATOM 1793 C CA . GLY B 1 70 ? -9.398 -1.416 14.891 1 93.69 70 GLY B CA 1
ATOM 1794 C C . GLY B 1 70 ? -9.305 -0.026 14.289 1 93.69 70 GLY B C 1
ATOM 1795 O O . GLY B 1 70 ? -9.438 0.972 15 1 93.69 70 GLY B O 1
ATOM 1796 N N . PHE B 1 71 ? -9.391 0.041 13.086 1 96.69 71 PHE B N 1
ATOM 1797 C CA . PHE B 1 71 ? -9.227 1.33 12.422 1 96.69 71 PHE B CA 1
ATOM 1798 C C . PHE B 1 71 ? -10.492 1.727 11.672 1 96.69 71 PHE B C 1
ATOM 1800 O O . PHE B 1 71 ? -11.195 0.87 11.133 1 96.69 71 PHE B O 1
ATOM 1807 N N . ALA B 1 72 ? -10.758 2.969 11.602 1 97.5 72 ALA B N 1
ATOM 1808 C CA . ALA B 1 72 ? -11.945 3.48 10.93 1 97.5 72 ALA B CA 1
ATOM 1809 C C . ALA B 1 72 ? -11.914 3.166 9.438 1 97.5 72 ALA B C 1
ATOM 1811 O O . ALA B 1 72 ? -12.945 2.834 8.844 1 97.5 72 ALA B O 1
ATOM 1812 N N . TRP B 1 73 ? -10.734 3.34 8.844 1 97.94 73 TRP B N 1
ATOM 1813 C CA . TRP B 1 73 ? -10.641 3.098 7.41 1 97.94 73 TRP B CA 1
ATOM 1814 C C . TRP B 1 73 ? -10.961 1.644 7.078 1 97.94 73 TRP B C 1
ATOM 1816 O O . TRP B 1 73 ? -11.477 1.346 5.996 1 97.94 73 TRP B O 1
ATOM 1826 N N . SER B 1 74 ? -10.602 0.695 7.902 1 98.38 74 SER B N 1
ATOM 1827 C CA . SER B 1 74 ? -10.883 -0.717 7.66 1 98.38 74 SER B CA 1
ATOM 1828 C C . SER B 1 74 ? -12.383 -0.991 7.676 1 98.38 74 SER B C 1
ATOM 1830 O O . SER B 1 74 ? -12.875 -1.8 6.887 1 98.38 74 SER B O 1
ATOM 1832 N N . HIS B 1 75 ? -13.031 -0.347 8.555 1 97.75 75 HIS B N 1
ATOM 1833 C CA . HIS B 1 75 ? -14.492 -0.423 8.562 1 97.75 75 HIS B CA 1
ATOM 1834 C C . HIS B 1 75 ? -15.078 0.123 7.262 1 97.75 75 HIS B C 1
ATOM 1836 O O . HIS B 1 75 ? -15.977 -0.481 6.684 1 97.75 75 HIS B O 1
ATOM 1842 N N . GLY B 1 76 ? -14.547 1.241 6.875 1 97.56 76 GLY B N 1
ATOM 1843 C CA . GLY B 1 76 ? -14.977 1.81 5.609 1 97.56 76 GLY B CA 1
ATOM 1844 C C . GLY B 1 76 ? -14.758 0.879 4.43 1 97.56 76 GLY B C 1
ATOM 1845 O O . GLY B 1 76 ? -15.625 0.752 3.561 1 97.56 76 GLY B O 1
ATOM 1846 N N . LEU B 1 77 ? -13.625 0.278 4.387 1 98.06 77 LEU B N 1
ATOM 1847 C CA . LEU B 1 77 ? -13.305 -0.68 3.332 1 98.06 77 LEU B CA 1
ATOM 1848 C C . LEU B 1 77 ? -14.297 -1.839 3.332 1 98.06 77 LEU B C 1
ATOM 1850 O O . LEU B 1 77 ? -14.812 -2.219 2.279 1 98.06 77 LEU B O 1
ATOM 1854 N N . LYS B 1 78 ? -14.531 -2.346 4.5 1 97.69 78 LYS B N 1
ATOM 1855 C CA . LYS B 1 78 ? -15.453 -3.469 4.645 1 97.69 78 LYS B CA 1
ATOM 1856 C C . LYS B 1 78 ? -16.844 -3.105 4.148 1 97.69 78 LYS B C 1
ATOM 1858 O O . LYS B 1 78 ? -17.484 -3.891 3.445 1 97.69 78 LYS B O 1
ATOM 1863 N N . LEU B 1 79 ? -17.297 -1.959 4.445 1 96.94 79 LEU B N 1
ATOM 1864 C CA . LEU B 1 79 ? -18.609 -1.499 4.012 1 96.94 79 LEU B CA 1
ATOM 1865 C C . LEU B 1 79 ? -18.672 -1.41 2.492 1 96.94 79 LEU B C 1
ATOM 1867 O O . LEU B 1 79 ? -19.656 -1.839 1.886 1 96.94 79 LEU B O 1
ATOM 1871 N N . LYS B 1 80 ? -17.672 -0.898 1.909 1 95.88 80 LYS B N 1
ATOM 1872 C CA . LYS B 1 80 ? -17.625 -0.788 0.455 1 95.88 80 LYS B CA 1
ATOM 1873 C C . LYS B 1 80 ? -17.672 -2.164 -0.203 1 95.88 80 LYS B C 1
ATOM 1875 O O . LYS B 1 80 ? -18.359 -2.344 -1.218 1 95.88 80 LYS B O 1
ATOM 1880 N N . LEU B 1 81 ? -17.031 -3.098 0.373 1 96.56 81 LEU B N 1
ATOM 1881 C CA . LEU B 1 81 ? -16.953 -4.445 -0.181 1 96.56 81 LEU B CA 1
ATOM 1882 C C . LEU B 1 81 ? -18.297 -5.152 -0.067 1 96.56 81 LEU B C 1
ATOM 1884 O O . LEU B 1 81 ? -18.703 -5.875 -0.981 1 96.56 81 LEU B O 1
ATOM 1888 N N . LEU B 1 82 ? -18.953 -4.887 0.961 1 95.56 82 LEU B N 1
ATOM 1889 C CA . LEU B 1 82 ? -20.234 -5.551 1.213 1 95.56 82 LEU B CA 1
ATOM 1890 C C . LEU B 1 82 ? -21.328 -4.945 0.35 1 95.56 82 LEU B C 1
ATOM 1892 O O . LEU B 1 82 ? -22.297 -5.629 0.009 1 95.56 82 LEU B O 1
ATOM 1896 N N . GLN B 1 83 ? -21.203 -3.746 -0.027 1 92.56 83 GLN B N 1
ATOM 1897 C CA . GLN B 1 83 ? -22.172 -3.094 -0.905 1 92.56 83 GLN B CA 1
ATOM 1898 C C . GLN B 1 83 ? -22.016 -3.574 -2.346 1 92.56 83 GLN B C 1
ATOM 1900 O O . GLN B 1 83 ? -23 -3.703 -3.07 1 92.56 83 GLN B O 1
ATOM 1905 N N . ARG B 1 84 ? -20.828 -3.678 -2.77 1 82.44 84 ARG B N 1
ATOM 1906 C CA . ARG B 1 84 ? -20.547 -4.137 -4.129 1 82.44 84 ARG B CA 1
ATOM 1907 C C . ARG B 1 84 ? -21 -5.582 -4.32 1 82.44 84 ARG B C 1
ATOM 1909 O O . ARG B 1 84 ? -21.469 -5.953 -5.398 1 82.44 84 ARG B O 1
ATOM 1916 N N . ASP B 1 85 ? -20.656 -6.199 -3.309 1 64.5 85 ASP B N 1
ATOM 1917 C CA . ASP B 1 85 ? -21.078 -7.594 -3.383 1 64.5 85 ASP B CA 1
ATOM 1918 C C . ASP B 1 85 ? -22.609 -7.695 -3.516 1 64.5 85 ASP B C 1
ATOM 1920 O O . ASP B 1 85 ? -23.109 -8.586 -4.203 1 64.5 85 ASP B O 1
ATOM 1924 N N . GLU B 1 86 ? -23.203 -6.582 -2.912 1 55.47 86 GLU B N 1
ATOM 1925 C CA . GLU B 1 86 ? -24.672 -6.551 -3.037 1 55.47 86 GLU B CA 1
ATOM 1926 C C . GLU B 1 86 ? -25.094 -5.984 -4.387 1 55.47 86 GLU B C 1
ATOM 1928 O O . GLU B 1 86 ? -26.125 -6.383 -4.938 1 55.47 86 GLU B O 1
ATOM 1933 N N . ASP B 1 87 ? -24.406 -4.723 -4.824 1 51.31 87 ASP B N 1
ATOM 1934 C CA . ASP B 1 87 ? -24.812 -4.062 -6.059 1 51.31 87 ASP B CA 1
ATOM 1935 C C . ASP B 1 87 ? -24.609 -4.977 -7.266 1 51.31 87 ASP B C 1
ATOM 1937 O O . ASP B 1 87 ? -24.938 -4.605 -8.391 1 51.31 87 ASP B O 1
ATOM 1941 N N . GLU B 1 88 ? -23.859 -5.992 -7.289 1 43.31 88 GLU B N 1
ATOM 1942 C CA . GLU B 1 88 ? -24.25 -6.797 -8.445 1 43.31 88 GLU B CA 1
ATOM 1943 C C . GLU B 1 88 ? -25.766 -6.969 -8.523 1 43.31 88 GLU B C 1
ATOM 1945 O O . GLU B 1 88 ? -26.266 -7.711 -9.367 1 43.31 88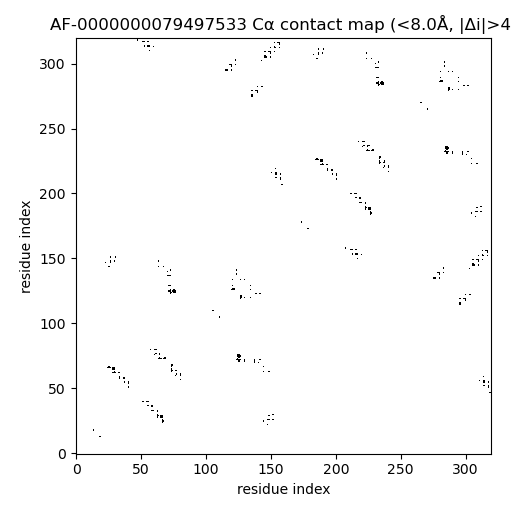 GLU B O 1
ATOM 1950 N N . ALA B 1 89 ? -26.609 -6.297 -7.504 1 31.3 89 ALA B N 1
ATOM 1951 C CA . ALA B 1 89 ? -28.016 -5.973 -7.773 1 31.3 89 ALA B CA 1
ATOM 1952 C C . ALA B 1 89 ? -28.156 -4.531 -8.25 1 31.3 89 ALA B C 1
ATOM 1954 O O . ALA B 1 89 ? -27.422 -3.645 -7.805 1 31.3 89 ALA B O 1
ATOM 1955 N N . PRO B 1 90 ? -28.953 -4.031 -9.273 1 33.5 90 PRO B N 1
ATOM 1956 C CA . PRO B 1 90 ? -29.156 -2.771 -9.992 1 33.5 90 PRO B CA 1
ATOM 1957 C C . PRO B 1 90 ? -29.547 -1.621 -9.062 1 33.5 90 PRO B C 1
ATOM 1959 O O . PRO B 1 90 ? -29.859 -0.526 -9.539 1 33.5 90 PRO B O 1
ATOM 1962 N N . THR B 1 91 ? -29.234 -1.313 -7.879 1 29.92 91 THR B N 1
ATOM 1963 C CA . THR B 1 91 ? -30.094 -0.277 -7.305 1 29.92 91 THR B CA 1
ATOM 1964 C C . THR B 1 91 ? -29.625 1.108 -7.742 1 29.92 91 THR B C 1
ATOM 1966 O O . THR B 1 91 ? -28.422 1.351 -7.879 1 29.92 91 THR B O 1
ATOM 1969 N N . ILE B 1 92 ? -30.609 2.127 -8.117 1 26.81 92 ILE B N 1
ATOM 1970 C CA . ILE B 1 92 ? -30.781 3.471 -8.656 1 26.81 92 ILE B CA 1
ATOM 1971 C C . ILE B 1 92 ? -30.344 4.504 -7.617 1 26.81 92 ILE B C 1
ATOM 1973 O O . ILE B 1 92 ? -31.047 4.719 -6.625 1 26.81 92 ILE B O 1
ATOM 1977 N N . THR B 1 93 ? -29.328 4.43 -6.945 1 28.58 93 THR B N 1
ATOM 1978 C CA . THR B 1 93 ? -29.359 5.387 -5.848 1 28.58 93 THR B CA 1
ATOM 1979 C C . THR B 1 93 ? -29.109 6.805 -6.359 1 28.58 93 THR B C 1
ATOM 1981 O O . THR B 1 93 ? -28.312 7.008 -7.273 1 28.58 93 THR B O 1
ATOM 1984 N N . THR B 1 94 ? -29.984 7.816 -6.004 1 23.38 94 THR B N 1
ATOM 1985 C CA . THR B 1 94 ? -30.188 9.242 -6.219 1 23.38 94 THR B CA 1
ATOM 1986 C C . THR B 1 94 ? -29.094 10.062 -5.555 1 23.38 94 THR B C 1
ATOM 1988 O O . THR B 1 94 ? -28.75 9.836 -4.391 1 23.38 94 THR B O 1
ATOM 1991 N N . GLU B 1 95 ? -28.297 10.703 -6.309 1 24.16 95 GLU B N 1
ATOM 1992 C CA . GLU B 1 95 ? -27.188 11.609 -6.016 1 24.16 95 GLU B CA 1
ATOM 1993 C C . GLU B 1 95 ? -27.656 12.836 -5.25 1 24.16 95 GLU B C 1
ATOM 1995 O O . GLU B 1 95 ? -28.469 13.609 -5.754 1 24.16 95 GLU B O 1
ATOM 2000 N N . LYS B 1 96 ? -27.969 12.703 -3.918 1 28.25 96 LYS B N 1
ATOM 2001 C CA . LYS B 1 96 ? -28.375 13.906 -3.191 1 28.25 96 LYS B CA 1
ATOM 2002 C C . LYS B 1 96 ? -27.25 14.945 -3.186 1 28.25 96 LYS B C 1
ATOM 2004 O O . LYS B 1 96 ? -26.078 14.602 -3.047 1 28.25 96 LYS B O 1
ATOM 2009 N N . ALA B 1 97 ? -27.547 16.203 -3.613 1 27.3 97 ALA B N 1
ATOM 2010 C CA . ALA B 1 97 ? -26.891 17.5 -3.826 1 27.3 97 ALA B CA 1
ATOM 2011 C C . ALA B 1 97 ? -26.469 18.109 -2.502 1 27.3 97 ALA B C 1
ATOM 2013 O O . ALA B 1 97 ? -27.297 18.422 -1.647 1 27.3 97 ALA B O 1
ATOM 2014 N N . SER B 1 98 ? -25.438 17.594 -1.924 1 25.28 98 SER B N 1
ATOM 2015 C CA . SER B 1 98 ? -25.016 18.141 -0.639 1 25.28 98 SER B CA 1
ATOM 2016 C C . SER B 1 98 ? -24.797 19.656 -0.726 1 25.28 98 SER B C 1
ATOM 2018 O O . SER B 1 98 ? -24.438 20.172 -1.784 1 25.28 98 SER B O 1
ATOM 2020 N N . SER B 1 99 ? -25.125 20.25 0.422 1 23.36 99 SER B N 1
ATOM 2021 C CA . SER B 1 99 ? -25.469 21.562 0.967 1 23.36 99 SER B CA 1
ATOM 2022 C C . SER B 1 99 ? -24.266 22.5 0.953 1 23.36 99 SER B C 1
ATOM 2024 O O . SER B 1 99 ? -23.125 22.047 0.75 1 23.36 99 SER B O 1
ATOM 2026 N N . ASN B 1 100 ? -24.25 23.547 1.937 1 22.7 100 ASN B N 1
ATOM 2027 C CA . ASN B 1 100 ? -24.062 24.984 2.09 1 22.7 100 ASN B CA 1
ATOM 2028 C C . ASN B 1 100 ? -22.625 25.328 2.479 1 22.7 100 ASN B C 1
ATOM 2030 O O . ASN B 1 100 ? -22.078 24.719 3.404 1 22.7 100 ASN B O 1
ATOM 2034 N N . PRO B 1 101 ? -21.906 26 1.66 1 28.41 101 PRO B N 1
ATOM 2035 C CA . PRO B 1 101 ? -20.516 26.484 1.727 1 28.41 101 PRO B CA 1
ATOM 2036 C C . PRO B 1 101 ? -20.281 27.438 2.895 1 28.41 101 PRO B C 1
ATOM 2038 O O . PRO B 1 101 ? -20.844 28.531 2.932 1 28.41 101 PRO B O 1
ATOM 2041 N N . SER B 1 102 ? -20.406 26.984 4.18 1 29.22 102 SER B N 1
ATOM 2042 C CA . SER B 1 102 ? -20.203 28.031 5.168 1 29.22 102 SER B CA 1
ATOM 2043 C C . SER B 1 102 ? -18.812 28.641 5.047 1 29.22 102 SER B C 1
ATOM 2045 O O . SER B 1 102 ? -17.828 27.922 4.82 1 29.22 102 SER B O 1
ATOM 2047 N N . LEU B 1 103 ? -18.609 29.969 4.973 1 29.78 103 LEU B N 1
ATOM 2048 C CA . LEU B 1 103 ? -17.625 31 4.66 1 29.78 103 LEU B CA 1
ATOM 2049 C C . LEU B 1 103 ? -16.594 31.109 5.773 1 29.78 103 LEU B C 1
ATOM 2051 O O . LEU B 1 103 ? -15.883 32.125 5.867 1 29.78 103 LEU B O 1
ATOM 2055 N N . LYS B 1 104 ? -16.406 30.109 6.707 1 38.44 104 LYS B N 1
ATOM 2056 C CA . LYS B 1 104 ? -15.586 30.609 7.793 1 38.44 104 LYS B CA 1
ATOM 2057 C C . LYS B 1 104 ? -14.203 31.031 7.289 1 38.44 104 LYS B C 1
ATOM 2059 O O . LYS B 1 104 ? -13.664 30.406 6.367 1 38.44 104 LYS B O 1
ATOM 2064 N N . THR B 1 105 ? -13.805 32.188 7.609 1 35.12 105 THR B N 1
ATOM 2065 C CA . THR B 1 105 ? -12.633 33.031 7.406 1 35.12 105 THR B CA 1
ATOM 2066 C C . THR B 1 105 ? -11.375 32.344 7.906 1 35.12 105 THR B C 1
ATOM 2068 O O . THR B 1 105 ? -11.055 32.375 9.102 1 35.12 105 THR B O 1
ATOM 2071 N N . SER B 1 106 ? -11.359 31 7.871 1 41.94 106 SER B N 1
ATOM 2072 C CA . SER B 1 106 ? -10.18 30.391 8.469 1 41.94 106 SER B CA 1
ATOM 2073 C C . SER B 1 106 ? -8.906 30.844 7.758 1 41.94 106 SER B C 1
ATOM 2075 O O . SER B 1 106 ? -8.938 31.203 6.586 1 41.94 106 SER B O 1
ATOM 2077 N N . SER B 1 107 ? -7.91 31.203 8.492 1 45.59 107 SER B N 1
ATOM 2078 C CA . SER B 1 107 ? -6.629 31.719 8.023 1 45.59 107 SER B CA 1
ATOM 2079 C C . SER B 1 107 ? -6.086 30.875 6.871 1 45.59 107 SER B C 1
ATOM 2081 O O . SER B 1 107 ? -6.438 29.703 6.734 1 45.59 107 SER B O 1
ATOM 2083 N N . ASP B 1 108 ? -5.535 31.5 5.879 1 49.44 108 ASP B N 1
ATOM 2084 C CA . ASP B 1 108 ? -4.969 30.969 4.641 1 49.44 108 ASP B CA 1
ATOM 2085 C C . ASP B 1 108 ? -4.203 29.672 4.895 1 49.44 108 ASP B C 1
ATOM 2087 O O . ASP B 1 108 ? -4.289 28.734 4.102 1 49.44 108 ASP B O 1
ATOM 2091 N N . GLU B 1 109 ? -3.303 29.703 5.898 1 46.62 109 GLU B N 1
ATOM 2092 C CA . GLU B 1 109 ? -2.463 28.547 6.203 1 46.62 109 GLU B CA 1
ATOM 2093 C C . GLU B 1 109 ? -3.303 27.359 6.672 1 46.62 109 GLU B C 1
ATOM 2095 O O . GLU B 1 109 ? -3.045 26.219 6.285 1 46.62 109 GLU B O 1
ATOM 2100 N N . ASP B 1 110 ? -4.215 27.625 7.652 1 48.03 110 ASP B N 1
ATOM 2101 C CA . ASP B 1 110 ? -5.152 26.625 8.156 1 48.03 110 ASP B CA 1
ATOM 2102 C C . ASP B 1 110 ? -6.012 26.062 7.027 1 48.03 110 ASP B C 1
ATOM 2104 O O . ASP B 1 110 ? -6.297 24.859 6.996 1 48.03 110 ASP B O 1
ATOM 2108 N N . GLU B 1 111 ? -6.348 26.922 6.191 1 51.88 111 GLU B N 1
ATOM 2109 C CA . GLU B 1 111 ? -7.18 26.531 5.059 1 51.88 111 GLU B CA 1
ATOM 2110 C C . GLU B 1 111 ? -6.406 25.641 4.09 1 51.88 111 GLU B C 1
ATOM 2112 O O . GLU B 1 111 ? -6.969 24.703 3.52 1 51.88 111 GLU B O 1
ATOM 2117 N N . LYS B 1 112 ? -5.102 26.062 3.918 1 52.75 112 LYS B N 1
ATOM 2118 C CA . LYS B 1 112 ? -4.27 25.266 3.023 1 52.75 112 LYS B CA 1
ATOM 2119 C C . LYS B 1 112 ? -4.047 23.859 3.582 1 52.75 112 LYS B C 1
ATOM 2121 O O . LYS B 1 112 ? -4.121 22.875 2.846 1 52.75 112 LYS B O 1
ATOM 2126 N N . MET B 1 113 ? -3.656 23.859 4.918 1 52.66 113 MET B N 1
ATOM 2127 C CA . MET B 1 113 ? -3.455 22.562 5.547 1 52.66 113 MET B CA 1
ATOM 2128 C C . MET B 1 113 ? -4.73 21.719 5.488 1 52.66 113 MET B C 1
ATOM 2130 O O . MET B 1 113 ? -4.676 20.516 5.25 1 52.66 113 MET B O 1
ATOM 2134 N N . LYS B 1 114 ? -5.828 22.438 5.797 1 57.69 114 LYS B N 1
ATOM 2135 C CA . LYS B 1 114 ? -7.125 21.766 5.754 1 57.69 114 LYS B CA 1
ATOM 2136 C C . LYS B 1 114 ? -7.41 21.219 4.359 1 57.69 114 LYS B C 1
ATOM 2138 O O . LYS B 1 114 ? -7.926 20.094 4.223 1 57.69 114 LYS B O 1
ATOM 2143 N N . SER B 1 115 ? -6.898 22 3.398 1 61.28 115 SER B N 1
ATOM 2144 C CA . SER B 1 115 ? -7.137 21.562 2.025 1 61.28 115 SER B CA 1
ATOM 2145 C C . SER B 1 115 ? -6.215 20.406 1.646 1 61.28 115 SER B C 1
ATOM 2147 O O . SER B 1 115 ? -6.637 19.453 0.98 1 61.28 115 SER B O 1
ATOM 2149 N N . GLU B 1 116 ? -4.957 20.438 2.275 1 64.94 116 GLU B N 1
ATOM 2150 C CA . GLU B 1 116 ? -3.994 19.422 1.876 1 64.94 116 GLU B CA 1
ATOM 2151 C C . GLU B 1 116 ? -4.371 18.047 2.443 1 64.94 116 GLU B C 1
ATOM 2153 O O . GLU B 1 116 ? -4.309 17.047 1.737 1 64.94 116 GLU B O 1
ATOM 2158 N N . LEU B 1 117 ? -4.984 18.016 3.576 1 75.81 117 LEU B N 1
ATOM 2159 C CA . LEU B 1 117 ? -5.41 16.766 4.172 1 75.81 117 LEU B CA 1
ATOM 2160 C C . LEU B 1 117 ? -6.664 16.234 3.484 1 75.81 117 LEU B C 1
ATOM 2162 O O . LEU B 1 117 ? -6.926 15.023 3.508 1 75.81 117 LEU B O 1
ATOM 2166 N N . SER B 1 118 ? -7.25 17.172 2.771 1 83.38 118 SER B N 1
ATOM 2167 C CA . SER B 1 118 ? -8.477 16.781 2.086 1 83.38 118 SER B CA 1
ATOM 2168 C C . SER B 1 118 ? -8.195 15.766 0.982 1 83.38 118 SER B C 1
ATOM 2170 O O . SER B 1 118 ? -8.945 14.797 0.817 1 83.38 118 SER B O 1
ATOM 2172 N N . SER B 1 119 ? -7.125 15.938 0.294 1 87.19 119 SER B N 1
ATOM 2173 C CA . SER B 1 119 ? -6.801 15 -0.771 1 87.19 119 SER B CA 1
ATOM 2174 C C . SER B 1 119 ? -6.414 13.633 -0.206 1 87.19 119 SER B C 1
ATOM 2176 O O . SER B 1 119 ? -6.727 12.602 -0.797 1 87.19 119 SER B O 1
ATOM 2178 N N . LEU B 1 120 ? -5.812 13.625 0.971 1 92.56 120 LEU B N 1
ATOM 2179 C CA . LEU B 1 120 ? -5.453 12.367 1.617 1 92.56 120 LEU B CA 1
ATOM 2180 C C . LEU B 1 120 ? -6.695 11.648 2.131 1 92.56 120 LEU B C 1
ATOM 2182 O O . LEU B 1 120 ? -6.766 10.422 2.09 1 92.56 120 LEU B O 1
ATOM 2186 N N . ARG B 1 121 ? -7.66 12.438 2.471 1 93.12 121 ARG B N 1
ATOM 2187 C CA . ARG B 1 121 ? -8.93 11.891 2.936 1 93.12 121 ARG B CA 1
ATOM 2188 C C . ARG B 1 121 ? -9.617 11.094 1.832 1 93.12 121 ARG B C 1
ATOM 2190 O O . ARG B 1 121 ? -10.242 10.062 2.098 1 93.12 121 ARG B O 1
ATOM 2197 N N . LYS B 1 122 ? -9.453 11.469 0.702 1 93.31 122 LYS B N 1
ATOM 2198 C CA . LYS B 1 122 ? -10.125 10.852 -0.444 1 93.31 122 LYS B CA 1
ATOM 2199 C C . LYS B 1 122 ? -9.461 9.531 -0.822 1 93.31 122 LYS B C 1
ATOM 2201 O O . LYS B 1 122 ? -10.07 8.695 -1.489 1 93.31 122 LYS B O 1
ATOM 2206 N N . LEU B 1 123 ? -8.266 9.352 -0.367 1 93.75 123 LEU B N 1
ATOM 2207 C CA . LEU B 1 123 ? -7.512 8.164 -0.745 1 93.75 123 LEU B CA 1
ATOM 2208 C C . LEU B 1 123 ? -7.797 7.012 0.216 1 93.75 123 LEU B C 1
ATOM 2210 O O . LEU B 1 123 ? -7.625 5.844 -0.14 1 93.75 123 LEU B O 1
ATOM 2214 N N . ILE B 1 124 ? -8.195 7.367 1.393 1 95 124 ILE B N 1
ATOM 2215 C CA . ILE B 1 124 ? -8.398 6.363 2.43 1 95 124 ILE B CA 1
ATOM 2216 C C . ILE B 1 124 ? -9.859 5.918 2.441 1 95 124 ILE B C 1
ATOM 2218 O O . ILE B 1 124 ? -10.773 6.754 2.426 1 95 124 ILE B O 1
ATOM 2222 N N . PRO B 1 125 ? -10.094 4.574 2.49 1 96.81 125 PRO B N 1
ATOM 2223 C CA . PRO B 1 125 ? -11.484 4.141 2.561 1 96.81 125 PRO B CA 1
ATOM 2224 C C . PRO B 1 125 ? -12.227 4.73 3.76 1 96.81 125 PRO B C 1
ATOM 2226 O O . PRO B 1 125 ? -11.766 4.613 4.895 1 96.81 125 PRO B O 1
ATOM 2229 N N . GLY B 1 126 ? -13.375 5.34 3.412 1 96.31 126 GLY B N 1
ATOM 2230 C CA . GLY B 1 126 ? -14.148 5.949 4.48 1 96.31 126 GLY B CA 1
ATOM 2231 C C . GLY B 1 126 ? -13.523 7.227 5.016 1 96.31 126 GLY B C 1
ATOM 2232 O O . GLY B 1 126 ? -13.922 7.723 6.074 1 96.31 126 GLY B O 1
ATOM 2233 N N . GLY B 1 127 ? -12.5 7.711 4.363 1 96.06 127 GLY B N 1
ATOM 2234 C CA . GLY B 1 127 ? -11.734 8.844 4.848 1 96.06 127 GLY B CA 1
ATOM 2235 C C . GLY B 1 127 ? -12.57 10.086 5.062 1 96.06 127 GLY B C 1
ATOM 2236 O O . GLY B 1 127 ? -12.273 10.898 5.941 1 96.06 127 GLY B O 1
ATOM 2237 N N . GLU B 1 128 ? -13.617 10.266 4.281 1 93.81 128 GLU B N 1
ATOM 2238 C CA . GLU B 1 128 ? -14.469 11.445 4.363 1 93.81 128 GLU B CA 1
ATOM 2239 C C . GLU B 1 128 ? -15.219 11.492 5.688 1 93.81 128 GLU B C 1
ATOM 2241 O O . GLU B 1 128 ? -15.617 12.57 6.141 1 93.81 128 GLU B O 1
ATOM 2246 N N . GLU B 1 129 ? -15.312 10.352 6.336 1 94.44 129 GLU B N 1
ATOM 2247 C CA . GLU B 1 129 ? -16.078 10.266 7.574 1 94.44 129 GLU B CA 1
ATOM 2248 C C . GLU B 1 129 ? -15.156 10.297 8.797 1 94.44 129 GLU B C 1
ATOM 2250 O O . GLU B 1 129 ? -15.625 10.406 9.93 1 94.44 129 GLU B O 1
ATOM 2255 N N . ILE B 1 130 ? -13.852 10.211 8.547 1 94.75 130 ILE B N 1
ATOM 2256 C CA . ILE B 1 130 ? -12.891 10.172 9.648 1 94.75 130 ILE B CA 1
ATOM 2257 C C . ILE B 1 130 ? -12.641 11.586 10.172 1 94.75 130 ILE B C 1
ATOM 2259 O O . ILE B 1 130 ? -12.414 12.508 9.383 1 94.75 130 ILE B O 1
ATOM 2263 N N . VAL B 1 131 ? -12.734 11.781 11.438 1 91.12 131 VAL B N 1
ATOM 2264 C CA . VAL B 1 131 ? -12.555 13.094 12.055 1 91.12 131 VAL B CA 1
ATOM 2265 C C . VAL B 1 131 ? -11.102 13.531 11.93 1 91.12 131 VAL B C 1
ATOM 2267 O O . VAL B 1 131 ? -10.195 12.695 11.844 1 91.12 131 VAL B O 1
ATOM 2270 N N . ASP B 1 132 ? -10.844 14.789 12.008 1 86.88 132 ASP B N 1
ATOM 2271 C CA . ASP B 1 132 ? -9.516 15.367 11.773 1 86.88 132 ASP B CA 1
ATOM 2272 C C . ASP B 1 132 ? -8.508 14.852 12.797 1 86.88 132 ASP B C 1
ATOM 2274 O O . ASP B 1 132 ? -7.363 14.562 12.461 1 86.88 132 ASP B O 1
ATOM 2278 N N . GLU B 1 133 ? -8.977 14.742 14.031 1 88.69 133 GLU B N 1
ATOM 2279 C CA . GLU B 1 133 ? -8.094 14.375 15.133 1 88.69 133 GLU B CA 1
ATOM 2280 C C . GLU B 1 133 ? -7.535 12.969 14.953 1 88.69 133 GLU B C 1
ATOM 2282 O O . GLU B 1 133 ? -6.477 12.633 15.484 1 88.69 133 GLU B O 1
ATOM 2287 N N . GLU B 1 134 ? -8.234 12.188 14.07 1 92.94 134 GLU B N 1
ATOM 2288 C CA . GLU B 1 134 ? -7.832 10.797 13.914 1 92.94 134 GLU B CA 1
ATOM 2289 C C . GLU B 1 134 ? -7.168 10.562 12.555 1 92.94 134 GLU B C 1
ATOM 2291 O O . GLU B 1 134 ? -6.605 9.5 12.312 1 92.94 134 GLU B O 1
ATOM 2296 N N . MET B 1 135 ? -7.156 11.516 11.766 1 91.94 135 MET B N 1
ATOM 2297 C CA . MET B 1 135 ? -6.789 11.344 10.359 1 91.94 135 MET B CA 1
ATOM 2298 C C . MET B 1 135 ? -5.34 10.883 10.234 1 91.94 135 MET B C 1
ATOM 2300 O O . MET B 1 135 ? -5.047 9.953 9.477 1 91.94 135 MET B O 1
ATOM 2304 N N . VAL B 1 136 ? -4.426 11.484 10.984 1 91.44 136 VAL B N 1
ATOM 2305 C CA . VAL B 1 136 ? -3.014 11.133 10.859 1 91.44 136 VAL B CA 1
ATOM 2306 C C . VAL B 1 136 ? -2.797 9.688 11.305 1 91.44 136 VAL B C 1
ATOM 2308 O O . VAL B 1 136 ? -2.117 8.922 10.617 1 91.44 136 VAL B O 1
ATOM 2311 N N . THR B 1 137 ? -3.41 9.359 12.391 1 93.06 137 THR B N 1
ATOM 2312 C CA . THR B 1 137 ? -3.305 7.992 12.883 1 93.06 137 THR B CA 1
ATOM 2313 C C . THR B 1 137 ? -3.898 7.004 11.883 1 93.06 137 THR B C 1
ATOM 2315 O O . THR B 1 137 ? -3.334 5.934 11.648 1 93.06 137 THR B O 1
ATOM 2318 N N . GLU B 1 138 ? -4.992 7.359 11.328 1 96.12 138 GLU B N 1
ATOM 2319 C CA . GLU B 1 138 ? -5.637 6.52 10.32 1 96.12 138 GLU B CA 1
ATOM 2320 C C . GLU B 1 138 ? -4.766 6.379 9.078 1 96.12 138 GLU B C 1
ATOM 2322 O O . GLU B 1 138 ? -4.621 5.281 8.531 1 96.12 138 GLU B O 1
ATOM 2327 N N . LEU B 1 139 ? -4.156 7.461 8.703 1 95.31 139 LEU B N 1
ATOM 2328 C CA . LEU B 1 139 ? -3.266 7.426 7.547 1 95.31 139 LEU B CA 1
ATOM 2329 C C . LEU B 1 139 ? -2.049 6.551 7.824 1 95.31 139 LEU B C 1
ATOM 2331 O O . LEU B 1 139 ? -1.66 5.734 6.984 1 95.31 139 LEU B O 1
ATOM 2335 N N . GLU B 1 140 ? -1.484 6.684 8.945 1 95.38 140 GLU B N 1
ATOM 2336 C CA . GLU B 1 140 ? -0.321 5.887 9.312 1 95.38 140 GLU B CA 1
ATOM 2337 C C . GLU B 1 140 ? -0.641 4.395 9.273 1 95.38 140 GLU B C 1
ATOM 2339 O O . GLU B 1 140 ? 0.123 3.605 8.711 1 95.38 140 GLU B O 1
ATOM 2344 N N . SER B 1 141 ? -1.722 4.07 9.914 1 95.94 141 SER B N 1
ATOM 2345 C CA . SER B 1 141 ? -2.074 2.654 9.953 1 95.94 141 SER B CA 1
ATOM 2346 C C . SER B 1 141 ? -2.418 2.127 8.562 1 95.94 141 SER B C 1
ATOM 2348 O O . SER B 1 141 ? -2.082 0.99 8.227 1 95.94 141 SER B O 1
ATOM 2350 N N . TYR B 1 142 ? -3.125 2.916 7.734 1 97.56 142 TYR B N 1
ATOM 2351 C CA . TYR B 1 142 ? -3.484 2.502 6.383 1 97.56 142 TYR B CA 1
ATOM 2352 C C . TYR B 1 142 ? -2.24 2.244 5.543 1 97.56 142 TYR B C 1
ATOM 2354 O O . TYR B 1 142 ? -2.121 1.198 4.898 1 97.56 142 TYR B O 1
ATOM 2362 N N . ILE B 1 143 ? -1.315 3.156 5.586 1 97.5 143 ILE B N 1
ATOM 2363 C CA . ILE B 1 143 ? -0.075 3.021 4.832 1 97.5 143 ILE B CA 1
ATOM 2364 C C . ILE B 1 143 ? 0.678 1.776 5.297 1 97.5 143 ILE B C 1
ATOM 2366 O O . ILE B 1 143 ? 1.107 0.96 4.477 1 97.5 143 ILE B O 1
ATOM 2370 N N . SER B 1 144 ? 0.8 1.627 6.574 1 96.81 144 SER B N 1
ATOM 2371 C CA . SER B 1 144 ? 1.505 0.473 7.125 1 96.81 144 SER B CA 1
ATOM 2372 C C . SER B 1 144 ? 0.841 -0.833 6.699 1 96.81 144 SER B C 1
ATOM 2374 O O . SER B 1 144 ? 1.524 -1.797 6.348 1 96.81 144 SER B O 1
ATOM 2376 N N . CYS B 1 145 ? -0.471 -0.859 6.754 1 97.81 145 CYS B N 1
ATOM 2377 C CA . CYS B 1 145 ? -1.191 -2.07 6.379 1 97.81 145 CYS B CA 1
ATOM 2378 C C . CYS B 1 145 ? -1.054 -2.348 4.887 1 97.81 145 CYS B C 1
ATOM 2380 O O . CYS B 1 145 ? -0.933 -3.504 4.473 1 97.81 145 CYS B O 1
ATOM 2382 N N . LEU B 1 146 ? -1.082 -1.314 4.023 1 98.06 146 LEU B N 1
ATOM 2383 C CA . LEU B 1 146 ? -0.834 -1.492 2.596 1 98.06 146 LEU B CA 1
ATOM 2384 C C . LEU B 1 146 ? 0.54 -2.109 2.355 1 98.06 146 LEU B C 1
ATOM 2386 O O . LEU B 1 146 ? 0.678 -3.029 1.547 1 98.06 146 LEU B O 1
ATOM 2390 N N . GLU B 1 147 ? 1.559 -1.575 3.084 1 97.75 147 GLU B N 1
ATOM 2391 C CA . GLU B 1 147 ? 2.914 -2.102 2.955 1 97.75 147 GLU B CA 1
ATOM 2392 C C . GLU B 1 147 ? 2.979 -3.57 3.361 1 97.75 147 GLU B C 1
ATOM 2394 O O . GLU B 1 147 ? 3.617 -4.379 2.686 1 97.75 147 GLU B O 1
ATOM 2399 N N . MET B 1 148 ? 2.324 -3.875 4.406 1 97.06 148 MET B N 1
ATOM 2400 C CA . MET B 1 148 ? 2.309 -5.262 4.867 1 97.06 148 MET B CA 1
ATOM 2401 C C . MET B 1 148 ? 1.566 -6.156 3.879 1 97.06 148 MET B C 1
ATOM 2403 O O . MET B 1 148 ? 1.95 -7.309 3.67 1 97.06 148 MET B O 1
ATOM 2407 N N . GLN B 1 149 ? 0.51 -5.605 3.348 1 97.94 149 GLN B N 1
ATOM 2408 C CA . GLN B 1 149 ? -0.219 -6.332 2.312 1 97.94 149 GLN B CA 1
ATOM 2409 C C . GLN B 1 149 ? 0.68 -6.637 1.118 1 97.94 149 GLN B C 1
ATOM 2411 O O . GLN B 1 149 ? 0.715 -7.77 0.634 1 97.94 149 GLN B O 1
ATOM 2416 N N . VAL B 1 150 ? 1.422 -5.688 0.625 1 97.62 150 VAL B N 1
ATOM 2417 C CA . VAL B 1 150 ? 2.348 -5.875 -0.487 1 97.62 150 VAL B CA 1
ATOM 2418 C C . VAL B 1 150 ? 3.367 -6.957 -0.135 1 97.62 150 VAL B C 1
ATOM 2420 O O . VAL B 1 150 ? 3.66 -7.832 -0.953 1 97.62 150 VAL B O 1
ATOM 2423 N N . ASN B 1 151 ? 3.861 -6.914 1.082 1 96.12 151 ASN B N 1
ATOM 2424 C CA . ASN B 1 151 ? 4.828 -7.91 1.53 1 96.12 151 ASN B CA 1
ATOM 2425 C C . ASN B 1 151 ? 4.25 -9.32 1.473 1 96.12 151 ASN B C 1
ATOM 2427 O O . ASN B 1 151 ? 4.918 -10.258 1.032 1 96.12 151 ASN B O 1
ATOM 2431 N N . VAL B 1 152 ? 3.053 -9.453 1.896 1 96.56 152 VAL B N 1
ATOM 2432 C CA . VAL B 1 152 ? 2.42 -10.773 1.898 1 96.56 152 VAL B CA 1
ATOM 2433 C C . VAL B 1 152 ? 2.184 -11.234 0.463 1 96.56 152 VAL B C 1
ATOM 2435 O O . VAL B 1 152 ? 2.465 -12.383 0.122 1 96.56 152 VAL B O 1
ATOM 2438 N N . LEU B 1 153 ? 1.668 -10.359 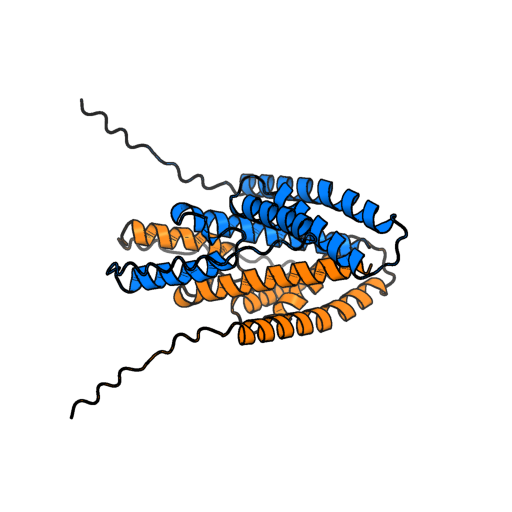-0.375 1 96.44 153 LEU B N 1
ATOM 2439 C CA . LEU B 1 153 ? 1.334 -10.719 -1.748 1 96.44 153 LEU B CA 1
ATOM 2440 C C . LEU B 1 153 ? 2.586 -11.102 -2.529 1 96.44 153 LEU B C 1
ATOM 2442 O O . LEU B 1 153 ? 2.561 -12.039 -3.334 1 96.44 153 LEU B O 1
ATOM 2446 N N . GLN B 1 154 ? 3.713 -10.414 -2.305 1 94.12 154 GLN B N 1
ATOM 2447 C CA . GLN B 1 154 ? 4.953 -10.781 -2.984 1 94.12 154 GLN B CA 1
ATOM 2448 C C . GLN B 1 154 ? 5.449 -12.148 -2.527 1 94.12 154 GLN B C 1
ATOM 2450 O O . GLN B 1 154 ? 6.008 -12.906 -3.322 1 94.12 154 GLN B O 1
ATOM 2455 N N . CYS B 1 155 ? 5.262 -12.367 -1.229 1 92.31 155 CYS B N 1
ATOM 2456 C CA . CYS B 1 155 ? 5.617 -13.688 -0.724 1 92.31 155 CYS B CA 1
ATOM 2457 C C . CYS B 1 155 ? 4.797 -14.773 -1.408 1 92.31 155 CYS B C 1
ATOM 2459 O O . CYS B 1 155 ? 5.336 -15.805 -1.821 1 92.31 155 CYS B O 1
ATOM 2461 N N . LEU B 1 156 ? 3.549 -14.57 -1.55 1 91.69 156 LEU B N 1
ATOM 2462 C CA . LEU B 1 156 ? 2.672 -15.547 -2.188 1 91.69 156 LEU B CA 1
ATOM 2463 C C . LEU B 1 156 ? 3.037 -15.727 -3.656 1 91.69 156 LEU B C 1
ATOM 2465 O O . LEU B 1 156 ? 2.979 -16.844 -4.184 1 91.69 156 LEU B O 1
ATOM 2469 N N . LEU B 1 157 ? 3.439 -14.688 -4.277 1 89.88 157 LEU B N 1
ATOM 2470 C CA . LEU B 1 157 ? 3.877 -14.758 -5.668 1 89.88 157 LEU B CA 1
ATOM 2471 C C . LEU B 1 157 ? 5.141 -15.609 -5.797 1 89.88 157 LEU B C 1
ATOM 2473 O O . LEU B 1 157 ? 5.297 -16.344 -6.77 1 89.88 157 LEU B O 1
ATOM 2477 N N . SER B 1 158 ? 6.02 -15.484 -4.84 1 86.56 158 SER B N 1
ATOM 2478 C CA . SER B 1 158 ? 7.281 -16.219 -4.879 1 86.56 158 SER B CA 1
ATOM 2479 C C . SER B 1 158 ? 7.066 -17.703 -4.629 1 86.56 158 SER B C 1
ATOM 2481 O O . SER B 1 158 ? 7.906 -18.531 -4.996 1 86.56 158 SER B O 1
ATOM 2483 N N . LEU B 1 159 ? 5.996 -17.984 -4.012 1 81.94 159 LEU B N 1
ATOM 2484 C CA . LEU B 1 159 ? 5.699 -19.375 -3.674 1 81.94 159 LEU B CA 1
ATOM 2485 C C . LEU B 1 159 ? 4.871 -20.031 -4.773 1 81.94 159 LEU B C 1
ATOM 2487 O O . LEU B 1 159 ? 4.715 -21.25 -4.785 1 81.94 159 LEU B O 1
ATOM 2491 N N . SER B 1 160 ? 4.289 -19.297 -5.684 1 77.56 160 SER B N 1
ATOM 2492 C CA . SER B 1 160 ? 3.43 -19.828 -6.738 1 77.56 160 SER B CA 1
ATOM 2493 C C . SER B 1 160 ? 4.242 -20.219 -7.969 1 77.56 160 SER B C 1
ATOM 2495 O O . SER B 1 160 ? 3.998 -19.719 -9.07 1 77.56 160 SER B O 1
#

Sequence (320 aa):
MEGNAGGNKRRRVYSVEAKKVAQSAFTRNYVNYLIPALTKIKNQNTTTTSSDFKNVKYEVDMAMAFSAEGFAWSHGLKLKLLQRDEDEAPTITTEKASSNPSLKTSSDEDEKMKSELSSLRKLIPGGEEIVDEEMVTELESYISCLEMQVNVLQCLLSLSMEGNAGGNKRRRVYSVEAKKVAQSAFTRNYVNYLIPALTKIKNQNTTTTSSDFKNVKYEVDMAMAFSAEGFAWSHGLKLKLLQRDEDEAPTITTEKASSNPSLKTSSDEDEKMKSELSSLRKLIPGGEEIVDEEMVTELESYISCLEMQVNVLQCLLSLS